Protein AF-I0GX27-F1 (afdb_monomer)

pLDDT: mean 73.16, std 13.77, range [43.38, 91.06]

Sequence (271 aa):
MSYAAQPPVAAPPQSMPGAPPGPRRPAAVTTAVALLWTMAVAGFVYAAGMVAVTPGTVGRFRDATSGSEVAENFIAVIWLDSAVGAVVALLIVALFVVLGLGLRRGSRVAWGVTLTACALGVLGGCGSVAAIGTQQSGDALTGSLGEALNEAYPAGWIGLNAAVAVAQVIAYLMVGFLLLLAPRAFFNGGGAAAVPPPGGMPPAGFGYAMLPVYPPSESPVTTSPWAAPQSADQYSPSDQSPSDADQNVVHPAAQKPAPRPEDEFWSRPSE

Structure (mmCIF, N/CA/C/O backbone):
data_AF-I0GX27-F1
#
_entry.id   AF-I0GX27-F1
#
loop_
_atom_site.group_PDB
_atom_site.id
_atom_site.type_symbol
_atom_site.label_atom_id
_atom_site.label_alt_id
_atom_site.label_comp_id
_atom_site.label_asym_id
_atom_site.label_entity_id
_atom_site.label_seq_id
_atom_site.pdbx_PDB_ins_code
_atom_site.Cartn_x
_atom_site.Cartn_y
_atom_site.Cartn_z
_atom_site.occupancy
_atom_site.B_iso_or_equiv
_atom_site.auth_seq_id
_atom_site.auth_comp_id
_atom_site.auth_asym_id
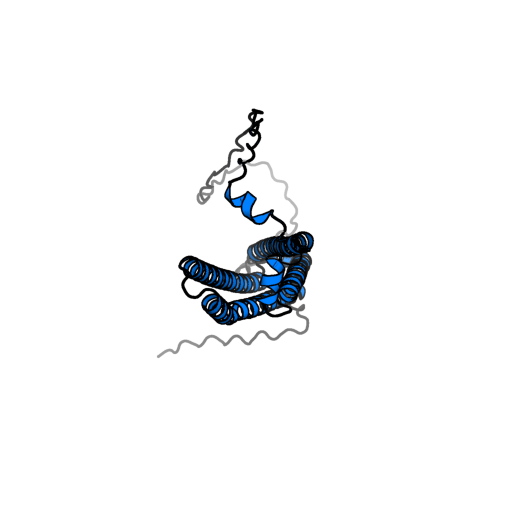_atom_site.auth_atom_id
_atom_site.pdbx_PDB_model_num
ATOM 1 N N . MET A 1 1 ? 2.987 -42.963 -50.434 1.00 54.00 1 MET A N 1
ATOM 2 C CA . MET A 1 1 ? 2.673 -42.169 -49.230 1.00 54.00 1 MET A CA 1
ATOM 3 C C . MET A 1 1 ? 3.923 -41.389 -48.870 1.00 54.00 1 MET A C 1
ATOM 5 O O . MET A 1 1 ? 4.910 -42.006 -48.495 1.00 54.00 1 MET A O 1
ATOM 9 N N . SER A 1 2 ? 3.923 -40.078 -49.112 1.00 61.91 2 SER A N 1
ATOM 10 C CA . SER A 1 2 ? 5.077 -39.209 -48.850 1.00 61.91 2 SER A CA 1
ATOM 11 C C . SER A 1 2 ? 4.947 -38.625 -47.452 1.00 61.91 2 SER A C 1
ATOM 13 O O . SER A 1 2 ? 3.996 -37.897 -47.178 1.00 61.91 2 SER A O 1
ATOM 15 N N . TYR A 1 3 ? 5.880 -38.960 -46.566 1.00 51.69 3 TYR A N 1
ATOM 16 C CA . TYR A 1 3 ? 5.980 -38.317 -45.261 1.00 51.69 3 TYR A CA 1
ATOM 17 C C . TYR A 1 3 ? 6.580 -36.921 -45.442 1.00 51.69 3 TYR A C 1
ATOM 19 O O . TYR A 1 3 ? 7.602 -36.764 -46.111 1.00 51.69 3 TYR A O 1
ATOM 27 N N . ALA A 1 4 ? 5.932 -35.908 -44.865 1.00 60.00 4 ALA A N 1
ATOM 28 C CA . ALA A 1 4 ? 6.497 -34.570 -44.773 1.00 60.00 4 ALA A CA 1
ATOM 29 C C . ALA A 1 4 ? 7.795 -34.651 -43.958 1.00 60.00 4 ALA A C 1
ATOM 31 O O . ALA A 1 4 ? 7.787 -35.129 -42.823 1.00 60.00 4 ALA A O 1
ATOM 32 N N . ALA A 1 5 ? 8.908 -34.233 -44.562 1.00 68.00 5 ALA A N 1
ATOM 33 C CA . ALA A 1 5 ? 10.200 -34.196 -43.898 1.00 68.00 5 ALA A CA 1
ATOM 34 C C . ALA A 1 5 ? 10.092 -33.320 -42.643 1.00 68.00 5 ALA A C 1
ATOM 36 O O . ALA A 1 5 ? 9.731 -32.144 -42.722 1.00 68.00 5 ALA A O 1
ATOM 37 N N . GLN A 1 6 ? 10.372 -33.913 -41.484 1.00 70.19 6 GLN A N 1
ATOM 38 C CA . GLN A 1 6 ? 10.399 -33.203 -40.215 1.00 70.19 6 GLN A CA 1
ATOM 39 C C . GLN A 1 6 ? 11.484 -32.118 -40.301 1.00 70.19 6 GLN A C 1
ATOM 41 O O . GLN A 1 6 ? 12.633 -32.451 -40.610 1.00 70.19 6 GLN A O 1
ATOM 46 N N . PRO A 1 7 ? 11.144 -30.828 -40.108 1.00 69.00 7 PRO A N 1
ATOM 47 C CA . PRO A 1 7 ? 12.117 -29.755 -40.223 1.00 69.00 7 PRO A CA 1
ATOM 48 C C . PRO A 1 7 ? 13.247 -29.992 -39.217 1.00 69.00 7 PRO A C 1
ATOM 50 O O . PRO A 1 7 ? 12.982 -30.459 -38.102 1.00 69.00 7 PRO A O 1
ATOM 53 N N . PRO A 1 8 ? 14.503 -29.714 -39.603 1.00 71.38 8 PRO A N 1
ATOM 54 C CA . PRO A 1 8 ? 15.651 -29.954 -38.747 1.00 71.38 8 PRO A CA 1
ATOM 55 C C . PRO A 1 8 ? 15.435 -29.245 -37.411 1.00 71.38 8 PRO A C 1
ATOM 57 O O . PRO A 1 8 ? 15.188 -28.039 -37.365 1.00 71.38 8 PRO A O 1
ATOM 60 N N . VAL A 1 9 ? 15.496 -30.017 -36.325 1.00 71.94 9 VAL A N 1
ATOM 61 C CA . VAL A 1 9 ? 15.475 -29.492 -34.961 1.00 71.94 9 VAL A CA 1
ATOM 62 C C . VAL A 1 9 ? 16.653 -28.531 -34.854 1.00 71.94 9 VAL A C 1
ATOM 64 O O . VAL A 1 9 ? 17.807 -28.955 -34.908 1.00 71.94 9 VAL A O 1
ATOM 67 N N . ALA A 1 10 ? 16.362 -27.231 -34.782 1.00 67.00 10 ALA A N 1
ATOM 68 C CA . ALA A 1 10 ? 17.382 -26.210 -34.629 1.00 67.00 10 ALA A CA 1
ATOM 69 C C . ALA A 1 10 ? 18.160 -26.515 -33.347 1.00 67.00 10 ALA A C 1
ATOM 71 O O . ALA A 1 10 ? 17.594 -26.507 -32.251 1.00 67.00 10 ALA A O 1
ATOM 72 N N . ALA A 1 11 ? 19.444 -26.843 -33.498 1.00 68.56 11 ALA A N 1
ATOM 73 C CA . ALA A 1 11 ? 20.322 -27.050 -32.363 1.00 68.56 11 ALA A CA 1
ATOM 74 C C . ALA A 1 11 ? 20.257 -25.801 -31.466 1.00 68.56 11 ALA A C 1
ATOM 76 O O . ALA A 1 11 ? 20.286 -24.683 -31.996 1.00 68.56 11 ALA A O 1
ATOM 77 N N . PRO A 1 12 ? 20.141 -25.958 -30.132 1.00 64.31 12 PRO A N 1
ATOM 78 C CA . PRO A 1 12 ? 20.163 -24.819 -29.230 1.00 64.31 12 PRO A CA 1
ATOM 79 C C . PRO A 1 12 ? 21.431 -24.012 -29.529 1.00 64.31 12 PRO A C 1
ATOM 81 O O . PRO A 1 12 ? 22.498 -24.617 -29.683 1.00 64.31 12 PRO A O 1
ATOM 84 N N . PRO A 1 13 ? 21.326 -22.680 -29.683 1.00 64.00 13 PRO A N 1
ATOM 85 C CA . PRO A 1 13 ? 22.451 -21.852 -30.078 1.00 64.00 13 PRO A CA 1
ATOM 86 C C . PRO A 1 13 ? 23.599 -22.111 -29.110 1.00 64.00 13 PRO A C 1
ATOM 88 O O . PRO A 1 13 ? 23.492 -21.835 -27.914 1.00 64.00 13 PRO A O 1
ATOM 91 N N . GLN A 1 14 ? 24.678 -22.700 -29.624 1.00 63.69 14 GLN A N 1
ATOM 92 C CA . GLN A 1 14 ? 25.878 -22.902 -28.836 1.00 63.69 14 GLN A CA 1
ATOM 93 C C . GLN A 1 14 ? 26.377 -21.521 -28.433 1.00 63.69 14 GLN A C 1
ATOM 95 O O . GLN A 1 14 ? 26.644 -20.670 -29.282 1.00 63.69 14 GLN A O 1
ATOM 100 N N . SER A 1 15 ? 26.431 -21.2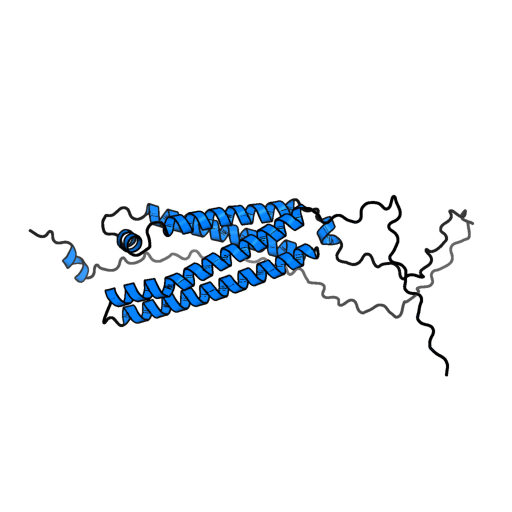76 -27.127 1.00 60.22 15 SER A N 1
ATOM 101 C CA . SER A 1 15 ? 26.961 -20.047 -26.558 1.00 60.22 15 SER A CA 1
ATOM 102 C C . SER A 1 15 ? 28.406 -19.880 -27.028 1.00 60.22 15 SER A C 1
ATOM 104 O O . SER A 1 15 ? 29.299 -20.555 -26.515 1.00 60.22 15 SER A O 1
ATOM 106 N N . MET A 1 16 ? 28.629 -19.026 -28.032 1.00 63.31 16 MET A N 1
ATOM 107 C CA . MET A 1 16 ? 29.973 -18.714 -28.512 1.00 63.31 16 MET A CA 1
ATOM 108 C C . MET A 1 16 ? 30.814 -18.175 -27.345 1.00 63.31 16 MET A C 1
ATOM 110 O O . MET A 1 16 ? 30.370 -17.245 -26.659 1.00 63.31 16 MET A O 1
ATOM 114 N N . PRO A 1 17 ? 32.030 -18.702 -27.123 1.00 62.12 17 PRO A N 1
ATOM 115 C CA . PRO A 1 17 ? 32.973 -18.110 -26.186 1.00 62.12 17 PRO A CA 1
ATOM 116 C C . PRO A 1 17 ? 33.308 -16.692 -26.671 1.00 62.12 17 PRO A C 1
ATOM 118 O O . PRO A 1 17 ? 33.897 -16.527 -27.734 1.00 62.12 17 PRO A O 1
ATOM 121 N N . GLY A 1 18 ? 32.886 -15.668 -25.924 1.00 69.12 18 GLY A N 1
ATOM 122 C CA . GLY A 1 18 ? 33.133 -14.259 -26.259 1.00 69.12 18 GLY A CA 1
ATOM 123 C C . GLY A 1 18 ? 31.903 -13.439 -26.659 1.00 69.12 18 GLY A C 1
ATOM 124 O O . GLY A 1 18 ? 32.047 -12.244 -26.907 1.00 69.12 18 GLY A O 1
ATOM 125 N N . ALA A 1 19 ? 30.695 -14.019 -26.677 1.00 65.81 19 ALA A N 1
ATOM 126 C CA . ALA A 1 19 ? 29.484 -13.207 -26.783 1.00 65.81 19 ALA A CA 1
ATOM 127 C C . ALA A 1 19 ? 29.414 -12.241 -25.579 1.00 65.81 19 ALA A C 1
ATOM 129 O O . ALA A 1 19 ? 29.519 -12.703 -24.435 1.00 65.81 19 ALA A O 1
ATOM 130 N N . PRO A 1 20 ? 29.268 -10.917 -25.796 1.00 66.00 20 PRO A N 1
ATOM 131 C CA . PRO A 1 20 ? 29.157 -9.967 -24.700 1.00 66.00 20 PRO A CA 1
ATOM 132 C C . PRO A 1 20 ? 28.006 -10.403 -23.785 1.00 66.00 20 PRO A C 1
ATOM 134 O O . PRO A 1 20 ? 26.974 -10.859 -24.289 1.00 66.00 20 PRO A O 1
ATOM 137 N N . PRO A 1 21 ? 28.178 -10.324 -22.451 1.00 65.81 21 PRO A N 1
ATOM 138 C CA . PRO A 1 21 ? 27.169 -10.790 -21.514 1.00 65.81 21 PRO A CA 1
ATOM 139 C C . PRO A 1 21 ? 25.830 -10.156 -21.881 1.00 65.81 21 PRO A C 1
ATOM 141 O O . PRO A 1 21 ? 25.730 -8.933 -21.999 1.00 65.81 21 PRO A O 1
ATOM 144 N N . GLY A 1 22 ? 24.821 -11.005 -22.107 1.00 63.72 22 GLY A N 1
ATOM 145 C CA . GLY A 1 22 ? 23.486 -10.551 -22.480 1.00 63.72 22 GLY A CA 1
ATOM 146 C C . GLY A 1 22 ? 22.966 -9.504 -21.489 1.00 63.72 22 GLY A C 1
ATOM 147 O O . GLY A 1 22 ? 23.442 -9.467 -20.348 1.00 63.72 22 GLY A O 1
ATOM 148 N N . PRO A 1 23 ? 22.003 -8.653 -21.890 1.00 68.31 23 PRO A N 1
ATOM 149 C CA . PRO A 1 23 ? 21.556 -7.521 -21.085 1.00 68.31 23 PRO A CA 1
ATOM 150 C C . PRO A 1 23 ? 21.181 -7.965 -19.666 1.00 68.31 23 PRO A C 1
ATOM 152 O O . PRO A 1 23 ? 20.121 -8.554 -19.435 1.00 68.31 23 PRO A O 1
ATOM 155 N N . ARG A 1 24 ? 22.072 -7.728 -18.694 1.00 71.94 24 ARG A N 1
ATOM 156 C CA . ARG A 1 24 ? 21.806 -8.062 -17.295 1.00 71.94 24 ARG A CA 1
ATOM 157 C C . ARG A 1 24 ? 20.687 -7.148 -16.817 1.00 71.94 24 ARG A C 1
ATOM 159 O O . ARG A 1 24 ? 20.798 -5.926 -16.903 1.00 71.94 24 ARG A O 1
ATOM 166 N N . ARG A 1 25 ? 19.600 -7.744 -16.318 1.00 76.19 25 ARG A N 1
ATOM 167 C CA . ARG A 1 25 ? 18.510 -6.991 -15.687 1.00 76.19 25 ARG A CA 1
ATOM 168 C C . ARG A 1 25 ? 19.100 -6.156 -14.539 1.00 76.19 25 ARG A C 1
ATOM 170 O O . ARG A 1 25 ? 19.872 -6.715 -13.756 1.00 76.19 25 ARG A O 1
ATOM 177 N N . PRO A 1 26 ? 18.774 -4.855 -14.423 1.00 84.31 26 PRO A N 1
ATOM 178 C CA . PRO A 1 26 ? 19.338 -4.018 -13.372 1.00 84.31 26 PRO A CA 1
ATOM 179 C C . PRO A 1 26 ? 18.993 -4.582 -11.990 1.00 84.31 26 PRO A C 1
ATOM 181 O O . PRO A 1 26 ? 17.816 -4.786 -11.684 1.00 84.31 26 PRO A O 1
ATOM 184 N N . ALA A 1 27 ? 20.005 -4.806 -11.146 1.00 87.38 27 ALA A N 1
ATOM 185 C CA . ALA A 1 27 ? 19.817 -5.360 -9.802 1.00 87.38 27 ALA A CA 1
ATOM 186 C C . ALA A 1 27 ? 18.842 -4.515 -8.957 1.00 87.38 27 ALA A C 1
ATOM 188 O O . ALA A 1 27 ? 18.023 -5.063 -8.221 1.00 87.38 27 ALA A O 1
ATOM 189 N N . ALA A 1 28 ? 18.854 -3.191 -9.150 1.00 85.44 28 ALA A N 1
ATOM 190 C CA . ALA A 1 28 ? 17.927 -2.259 -8.509 1.00 85.44 28 ALA A CA 1
ATOM 191 C C . ALA A 1 28 ? 16.445 -2.557 -8.816 1.00 85.44 28 ALA A C 1
ATOM 193 O O . ALA A 1 28 ? 15.589 -2.418 -7.949 1.00 85.44 28 ALA A O 1
ATOM 194 N N . VAL A 1 29 ? 16.122 -3.015 -10.033 1.00 83.88 29 VAL A N 1
ATOM 195 C CA . VAL A 1 29 ? 14.737 -3.370 -10.391 1.00 83.88 29 VAL A CA 1
ATOM 196 C C . VAL A 1 29 ? 14.335 -4.665 -9.695 1.00 83.88 29 VAL A C 1
ATOM 198 O O . VAL A 1 29 ? 13.220 -4.776 -9.193 1.00 83.88 29 VAL A O 1
ATOM 201 N N . THR A 1 30 ? 15.237 -5.648 -9.620 1.00 89.00 30 THR A N 1
ATOM 202 C CA . THR A 1 30 ? 14.944 -6.900 -8.912 1.00 89.00 30 THR A CA 1
ATOM 203 C C . THR A 1 30 ? 14.748 -6.686 -7.414 1.00 89.00 30 THR A C 1
ATOM 205 O O . THR A 1 30 ? 13.824 -7.271 -6.851 1.00 89.00 30 THR A O 1
ATOM 208 N N . THR A 1 31 ? 15.545 -5.816 -6.784 1.00 89.00 31 THR A N 1
ATOM 209 C CA . THR A 1 31 ? 15.389 -5.484 -5.361 1.00 89.00 31 THR A CA 1
ATOM 210 C C . THR A 1 31 ? 14.122 -4.675 -5.106 1.00 89.00 31 THR A C 1
ATOM 212 O O . THR A 1 31 ? 13.391 -5.000 -4.176 1.00 89.00 31 THR A O 1
ATOM 215 N N . ALA A 1 32 ? 13.791 -3.698 -5.959 1.00 85.25 32 ALA A N 1
ATOM 216 C CA . ALA A 1 32 ? 12.544 -2.939 -5.847 1.00 85.25 32 ALA A CA 1
ATOM 217 C C . ALA A 1 32 ? 11.302 -3.839 -5.965 1.00 85.25 32 ALA A C 1
ATOM 219 O O . ALA A 1 32 ? 10.364 -3.707 -5.183 1.00 85.25 32 ALA A O 1
ATOM 220 N N . VAL A 1 33 ? 11.304 -4.797 -6.900 1.00 87.75 33 VAL A N 1
ATOM 221 C CA . VAL A 1 33 ? 10.194 -5.753 -7.051 1.00 87.75 33 VAL A CA 1
ATOM 222 C C . VAL A 1 33 ? 10.093 -6.685 -5.845 1.00 87.75 33 VAL A C 1
ATOM 224 O O . VAL A 1 33 ? 8.987 -6.953 -5.384 1.00 87.75 33 VAL A O 1
ATOM 227 N N . ALA A 1 34 ? 11.225 -7.162 -5.321 1.00 90.25 34 ALA A N 1
ATOM 228 C CA . ALA A 1 34 ? 11.230 -7.970 -4.107 1.00 90.25 34 ALA A CA 1
ATOM 229 C C . ALA A 1 34 ? 10.647 -7.188 -2.920 1.00 90.25 34 ALA A C 1
ATOM 231 O O . ALA A 1 34 ? 9.774 -7.705 -2.234 1.00 90.25 34 ALA A O 1
ATOM 232 N N . LEU A 1 35 ? 11.052 -5.927 -2.731 1.00 87.06 35 LEU A N 1
ATOM 233 C CA . LEU A 1 35 ? 10.510 -5.060 -1.682 1.00 87.06 35 LEU A CA 1
ATOM 234 C C . LEU A 1 35 ? 9.006 -4.824 -1.839 1.00 87.06 35 LEU A C 1
ATOM 236 O O . LEU A 1 35 ? 8.282 -4.963 -0.860 1.00 87.06 35 LEU A O 1
ATOM 240 N N . LEU A 1 36 ? 8.519 -4.540 -3.052 1.00 86.12 36 LEU A N 1
ATOM 241 C CA . LEU A 1 36 ? 7.083 -4.382 -3.318 1.00 86.12 36 LEU A CA 1
ATOM 242 C C . LEU A 1 36 ? 6.284 -5.632 -2.936 1.00 86.12 36 LEU A C 1
ATOM 244 O O . LEU A 1 36 ? 5.225 -5.525 -2.323 1.00 86.12 36 LEU A O 1
ATOM 248 N N . TRP A 1 37 ? 6.788 -6.821 -3.270 1.00 88.19 37 TRP A N 1
ATOM 249 C CA . TRP A 1 37 ? 6.131 -8.076 -2.902 1.00 88.19 37 TRP A CA 1
ATOM 250 C C . TRP A 1 37 ? 6.183 -8.335 -1.401 1.00 88.19 37 TRP A C 1
ATOM 252 O O . TRP A 1 37 ? 5.174 -8.728 -0.824 1.00 88.19 37 TRP A O 1
ATOM 262 N N . THR A 1 38 ? 7.311 -8.055 -0.750 1.00 90.12 38 THR A N 1
ATOM 263 C CA . THR A 1 38 ? 7.416 -8.143 0.709 1.00 90.12 38 THR A CA 1
ATOM 264 C C . THR A 1 38 ? 6.434 -7.191 1.390 1.00 90.12 38 THR A C 1
ATOM 266 O O . THR A 1 38 ? 5.747 -7.603 2.318 1.00 90.12 38 THR A O 1
ATOM 269 N N . MET A 1 39 ? 6.302 -5.950 0.908 1.00 86.75 39 MET A N 1
ATOM 270 C CA . MET A 1 39 ? 5.313 -4.992 1.414 1.00 86.75 39 MET A CA 1
ATOM 271 C C . MET A 1 39 ? 3.881 -5.478 1.190 1.00 86.75 39 MET A C 1
ATOM 273 O O . MET A 1 39 ? 3.056 -5.348 2.088 1.00 86.75 39 MET A O 1
ATOM 277 N N . ALA A 1 40 ? 3.588 -6.064 0.025 1.00 83.62 40 ALA A N 1
ATOM 278 C CA . ALA A 1 40 ? 2.275 -6.635 -0.257 1.00 83.62 40 ALA A CA 1
ATOM 279 C C . ALA A 1 40 ? 1.937 -7.763 0.731 1.00 83.62 40 ALA A C 1
ATOM 281 O O . ALA A 1 40 ? 0.852 -7.775 1.305 1.00 83.62 40 ALA A O 1
ATOM 282 N N . VAL A 1 41 ? 2.881 -8.675 0.981 1.00 87.44 41 VAL A N 1
ATOM 283 C CA . VAL A 1 41 ? 2.704 -9.772 1.944 1.00 87.44 41 VAL A CA 1
ATOM 284 C C . VAL A 1 41 ? 2.553 -9.236 3.366 1.00 87.44 41 VAL A C 1
ATOM 286 O O . VAL A 1 41 ? 1.636 -9.646 4.069 1.00 87.44 41 VAL A O 1
ATOM 289 N N . ALA A 1 42 ? 3.404 -8.299 3.789 1.00 85.12 42 ALA A N 1
ATOM 290 C CA . ALA A 1 42 ? 3.330 -7.707 5.123 1.00 85.12 42 ALA A CA 1
ATOM 291 C C . ALA A 1 42 ? 1.999 -6.970 5.348 1.00 85.12 42 ALA A C 1
ATOM 293 O O . ALA A 1 42 ? 1.345 -7.185 6.367 1.00 85.12 42 ALA A O 1
ATOM 294 N N . GLY A 1 43 ? 1.562 -6.166 4.373 1.00 79.69 43 GLY A N 1
ATOM 295 C CA . GLY A 1 43 ? 0.269 -5.483 4.407 1.00 79.69 43 GLY A CA 1
ATOM 296 C C . GLY A 1 43 ? -0.907 -6.458 4.434 1.00 79.69 43 GLY A C 1
ATOM 297 O O . GLY A 1 43 ? -1.848 -6.257 5.196 1.00 79.69 43 GLY A O 1
ATOM 298 N N . PHE A 1 44 ? -0.831 -7.554 3.673 1.00 81.00 44 PHE A N 1
ATOM 299 C CA . PHE A 1 44 ? -1.842 -8.611 3.701 1.00 81.00 44 PHE A CA 1
ATOM 300 C C . PHE A 1 44 ? -1.923 -9.306 5.065 1.00 81.00 44 PHE A C 1
ATOM 302 O O . PHE A 1 44 ? -3.016 -9.478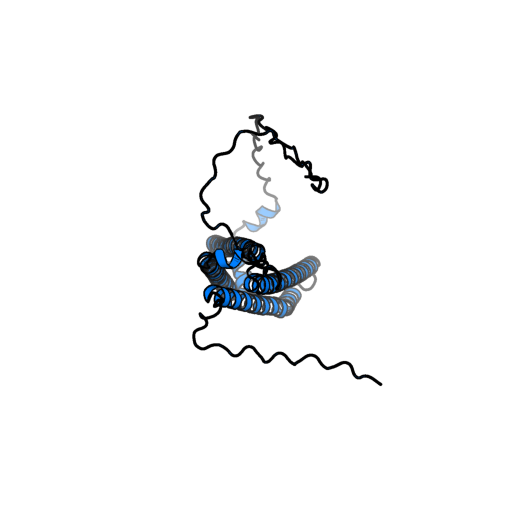 5.597 1.00 81.00 44 PHE A O 1
ATOM 309 N N . VAL A 1 45 ? -0.782 -9.671 5.658 1.00 87.25 45 VAL A N 1
ATOM 310 C CA . VAL A 1 45 ? -0.729 -10.294 6.991 1.00 87.25 45 VAL A CA 1
ATOM 311 C C . VAL A 1 45 ? -1.279 -9.347 8.058 1.00 87.25 45 VAL A C 1
ATOM 313 O O . VAL A 1 45 ? -2.064 -9.774 8.901 1.00 87.25 45 VAL A O 1
ATOM 316 N N . TYR A 1 46 ? -0.923 -8.061 8.002 1.00 82.50 46 TYR A N 1
ATOM 317 C CA . TYR A 1 46 ? -1.454 -7.048 8.915 1.00 82.50 46 TYR A CA 1
ATOM 318 C C . TYR A 1 46 ? -2.976 -6.883 8.765 1.00 82.50 46 TYR A C 1
ATOM 320 O O . TYR A 1 46 ? -3.695 -6.906 9.762 1.00 82.50 46 TYR A O 1
ATOM 328 N N . ALA A 1 47 ? -3.487 -6.807 7.530 1.00 81.12 47 ALA A N 1
ATOM 329 C CA . ALA A 1 47 ? -4.923 -6.729 7.263 1.00 81.12 47 ALA A CA 1
ATOM 330 C C . ALA A 1 47 ? -5.673 -7.980 7.751 1.00 81.12 47 ALA A C 1
ATOM 332 O O . ALA A 1 47 ? -6.717 -7.867 8.390 1.00 81.12 47 ALA A O 1
ATOM 333 N N . ALA A 1 48 ? -5.121 -9.174 7.519 1.00 83.38 48 ALA A N 1
ATOM 334 C CA . ALA A 1 48 ? -5.680 -10.417 8.043 1.00 83.38 48 ALA A CA 1
ATOM 335 C C . ALA A 1 48 ? -5.704 -10.422 9.581 1.00 83.38 48 ALA A C 1
ATOM 337 O O . ALA A 1 48 ? -6.689 -10.854 10.175 1.00 83.38 48 ALA A O 1
ATOM 338 N N . GLY A 1 49 ? -4.659 -9.888 10.223 1.00 85.88 49 GLY A N 1
ATOM 339 C CA . GLY A 1 49 ? -4.613 -9.683 11.670 1.00 85.88 49 GLY A CA 1
ATOM 340 C C . GLY A 1 49 ? -5.725 -8.757 12.168 1.00 85.88 49 GLY A C 1
ATOM 341 O O . GLY A 1 49 ? -6.434 -9.113 13.105 1.00 85.88 49 GLY A O 1
ATOM 342 N N . MET A 1 50 ? -5.943 -7.619 11.503 1.00 79.94 50 MET A N 1
ATOM 343 C CA . MET A 1 50 ? -7.037 -6.691 11.825 1.00 79.94 50 MET A CA 1
ATOM 344 C C . MET A 1 50 ? -8.412 -7.360 11.743 1.00 79.94 50 MET A C 1
ATOM 346 O O . MET A 1 50 ? -9.213 -7.274 12.678 1.00 79.94 50 MET A O 1
ATOM 350 N N . VAL A 1 51 ? -8.667 -8.096 10.659 1.00 82.56 51 VAL A N 1
ATOM 351 C CA . VAL A 1 51 ? -9.921 -8.841 10.480 1.00 82.56 51 VAL A CA 1
ATOM 352 C C . VAL A 1 51 ? -10.071 -9.925 11.551 1.00 82.56 51 VAL A C 1
ATOM 354 O O . VAL A 1 51 ? -11.158 -10.095 12.091 1.00 82.56 51 VAL A O 1
ATOM 357 N N . ALA A 1 52 ? -8.993 -10.621 11.917 1.00 86.25 52 ALA A N 1
ATOM 358 C CA . ALA A 1 52 ? -9.022 -11.672 12.935 1.00 86.25 52 ALA A CA 1
ATOM 359 C C . ALA A 1 52 ? -9.298 -11.144 14.355 1.00 86.25 52 ALA A C 1
ATOM 361 O O . ALA A 1 52 ? -9.921 -11.842 15.153 1.00 86.25 52 ALA A O 1
ATOM 362 N N . VAL A 1 53 ? -8.860 -9.923 14.678 1.00 85.25 53 VAL A N 1
ATOM 363 C CA . VAL A 1 53 ? -9.086 -9.299 15.996 1.00 85.25 53 VAL A CA 1
ATOM 364 C C . VAL A 1 53 ? -10.486 -8.671 16.102 1.00 85.25 53 VAL A C 1
ATOM 366 O O . VAL A 1 53 ? -11.035 -8.588 17.202 1.00 85.25 53 VAL A O 1
ATOM 369 N N . THR A 1 54 ? -11.104 -8.306 14.970 1.00 82.06 54 THR A N 1
ATOM 370 C CA . THR A 1 54 ? -12.413 -7.623 14.910 1.00 82.06 54 THR A CA 1
ATOM 371 C C . THR A 1 54 ? -13.545 -8.371 15.650 1.00 82.06 54 THR A C 1
ATOM 373 O O . THR A 1 54 ? -14.262 -7.739 16.425 1.00 82.06 54 THR A O 1
ATOM 376 N N . PRO A 1 55 ? -13.735 -9.702 15.516 1.00 83.19 55 PRO A N 1
ATOM 377 C CA . PRO A 1 55 ? -14.788 -10.404 16.255 1.00 83.19 55 PRO A CA 1
ATOM 378 C C . PRO A 1 55 ? -14.603 -10.337 17.776 1.00 83.19 55 PRO A C 1
ATOM 380 O O . PRO A 1 55 ? -15.582 -10.244 18.515 1.00 83.19 55 PRO A O 1
ATOM 383 N N . GLY A 1 56 ? -13.350 -10.360 18.246 1.00 82.88 56 GLY A N 1
ATOM 384 C CA . GLY A 1 56 ? -13.025 -10.298 19.670 1.00 82.88 56 GLY A CA 1
ATOM 385 C C . GLY A 1 56 ? -13.323 -8.930 20.283 1.00 82.88 56 GLY A C 1
ATOM 386 O O . GLY A 1 56 ? -13.857 -8.859 21.390 1.00 82.88 56 GLY A O 1
ATOM 387 N N . THR A 1 57 ? -13.032 -7.846 19.560 1.00 79.06 57 THR A N 1
ATOM 388 C CA . THR A 1 57 ? -13.347 -6.483 20.014 1.00 79.06 57 THR A CA 1
ATOM 389 C C . THR A 1 57 ? -14.848 -6.222 20.005 1.00 79.06 57 THR A C 1
ATOM 391 O O . THR A 1 57 ? -15.372 -5.684 20.979 1.00 79.06 57 THR A O 1
ATOM 394 N N . VAL A 1 58 ? -15.559 -6.677 18.968 1.00 79.75 58 VAL A N 1
ATOM 395 C CA . VAL A 1 58 ? -17.025 -6.576 18.885 1.00 79.75 58 VAL A CA 1
ATOM 396 C C . VAL A 1 58 ? -17.705 -7.354 20.013 1.00 79.75 58 VAL A C 1
ATOM 398 O O . VAL A 1 58 ? -18.643 -6.836 20.613 1.00 79.75 58 VAL A O 1
ATOM 401 N N . GLY A 1 59 ? -17.224 -8.560 20.342 1.00 83.38 59 GLY A N 1
ATOM 402 C CA . GLY A 1 59 ? -17.752 -9.351 21.458 1.00 83.38 59 GLY A CA 1
ATOM 403 C C . GLY A 1 59 ? -17.676 -8.600 22.788 1.00 83.38 59 GLY A C 1
ATOM 404 O O . GLY A 1 59 ? -18.690 -8.427 23.456 1.00 83.38 59 GLY A O 1
ATOM 405 N N . ARG A 1 60 ? -16.504 -8.041 23.114 1.00 81.88 60 ARG A N 1
ATOM 406 C CA . ARG A 1 60 ? -16.308 -7.264 24.350 1.00 81.88 60 ARG A CA 1
ATOM 407 C C . ARG A 1 60 ? -17.126 -5.975 24.391 1.00 81.88 60 ARG A C 1
ATOM 409 O O . ARG A 1 60 ? -17.660 -5.630 25.440 1.00 81.88 60 ARG A O 1
ATOM 416 N N . PHE A 1 61 ? -17.247 -5.276 23.262 1.00 76.75 61 PHE A N 1
ATOM 417 C CA . PHE A 1 61 ? -18.107 -4.095 23.165 1.00 76.75 61 PHE A CA 1
ATOM 418 C C . PHE A 1 61 ? -19.574 -4.446 23.409 1.00 76.75 61 PHE A C 1
ATOM 420 O O . PHE A 1 61 ? -20.271 -3.719 24.115 1.00 76.75 61 PHE A O 1
ATOM 427 N N . ARG A 1 62 ? -20.040 -5.567 22.851 1.00 81.25 62 ARG A N 1
ATOM 428 C CA . ARG A 1 62 ? -21.416 -6.034 23.022 1.00 81.25 62 ARG A CA 1
ATOM 429 C C . ARG A 1 62 ? -21.711 -6.410 24.471 1.00 81.25 62 ARG A C 1
ATOM 431 O O . ARG A 1 62 ? -22.754 -6.018 24.985 1.00 81.25 62 ARG A O 1
ATOM 438 N N . ASP A 1 63 ? -20.781 -7.096 25.130 1.00 84.75 63 ASP A N 1
ATOM 439 C CA . ASP A 1 63 ? -20.905 -7.459 26.545 1.00 84.75 63 ASP A CA 1
ATOM 440 C C . ASP A 1 63 ? -20.957 -6.216 27.450 1.00 84.75 63 ASP A C 1
ATOM 442 O O . ASP A 1 63 ? -21.699 -6.191 28.427 1.00 84.75 63 ASP A O 1
ATOM 446 N N . ALA A 1 64 ? -20.224 -5.153 27.100 1.00 80.31 64 ALA A N 1
ATOM 447 C CA . ALA A 1 64 ? -20.204 -3.901 27.859 1.00 80.31 64 ALA A CA 1
ATOM 448 C C . ALA A 1 64 ? -21.438 -3.002 27.639 1.00 80.31 64 ALA A C 1
ATOM 450 O O . ALA A 1 64 ? -21.695 -2.106 28.440 1.00 80.31 64 ALA A O 1
ATOM 451 N N . THR A 1 65 ? -22.192 -3.201 26.553 1.00 80.44 65 THR A N 1
ATOM 452 C CA . THR A 1 65 ? -23.270 -2.289 26.112 1.00 80.44 65 THR A CA 1
ATOM 453 C C . THR A 1 65 ? -24.641 -2.955 26.010 1.00 80.44 65 THR A C 1
ATOM 455 O O . THR A 1 65 ? -25.575 -2.373 25.450 1.00 80.44 65 THR A O 1
ATOM 458 N N . SER A 1 66 ? -24.773 -4.174 26.539 1.00 78.25 66 SER A N 1
ATOM 459 C CA . SER A 1 66 ? -25.967 -5.016 26.442 1.00 78.25 66 SER A CA 1
ATOM 460 C C . SER A 1 66 ? -27.269 -4.228 26.666 1.00 78.25 66 SER A C 1
ATOM 462 O O . SER A 1 66 ? -27.522 -3.752 27.771 1.00 78.25 66 SER A O 1
ATOM 464 N N . GLY A 1 67 ? -28.091 -4.107 25.610 1.00 77.50 67 GLY A N 1
ATOM 465 C CA . GLY A 1 67 ? -29.413 -3.461 25.634 1.00 77.50 67 GLY A CA 1
ATOM 466 C C . GLY A 1 67 ? -29.542 -2.112 24.905 1.00 77.50 67 GLY A C 1
ATOM 467 O O . GLY A 1 67 ? -30.632 -1.549 24.906 1.00 77.50 67 GLY A O 1
ATOM 468 N N . SER A 1 68 ? -28.480 -1.588 24.280 1.00 81.88 68 SER A N 1
ATOM 469 C CA . SER A 1 68 ? -28.510 -0.298 23.565 1.00 81.88 68 SER A CA 1
ATOM 470 C C . SER A 1 68 ? -28.560 -0.451 22.037 1.00 81.88 68 SER A C 1
ATOM 472 O O . SER A 1 68 ? -27.625 -0.974 21.434 1.00 81.88 68 SER A O 1
ATOM 474 N N . GLU A 1 69 ? -29.599 0.086 21.385 1.00 83.38 69 GLU A N 1
ATOM 475 C CA . GLU A 1 69 ? -29.704 0.147 19.910 1.00 83.38 69 GLU A CA 1
ATOM 476 C C . GLU A 1 69 ? -28.565 0.961 19.269 1.00 83.38 69 GLU A C 1
ATOM 478 O O . GLU A 1 69 ? -28.102 0.663 18.166 1.00 83.38 69 GLU A O 1
ATOM 483 N N . VAL A 1 70 ? -28.058 1.971 19.984 1.00 82.06 70 VAL A N 1
ATOM 484 C CA . VAL A 1 70 ? -26.927 2.793 19.531 1.00 82.06 70 VAL A CA 1
ATOM 485 C C . VAL A 1 70 ? -25.670 1.932 19.380 1.00 82.06 70 VAL A C 1
ATOM 487 O O . VAL A 1 70 ? -24.932 2.086 18.406 1.00 82.06 70 VAL A O 1
ATOM 490 N N . ALA A 1 71 ? -25.449 0.985 20.296 1.00 79.38 71 ALA A N 1
ATOM 491 C CA . ALA A 1 71 ? -24.303 0.083 20.248 1.00 79.38 71 ALA A CA 1
ATOM 492 C C . ALA A 1 71 ? -24.366 -0.876 19.050 1.00 79.38 71 ALA A C 1
ATOM 494 O O . ALA A 1 71 ? -23.344 -1.122 18.411 1.00 79.38 71 ALA A O 1
ATOM 495 N N . GLU A 1 72 ? -25.554 -1.368 18.690 1.00 83.00 72 GLU A N 1
ATOM 496 C CA . GLU A 1 72 ? -25.719 -2.222 17.507 1.00 83.00 72 GLU A CA 1
ATOM 497 C C . GLU A 1 72 ? -25.362 -1.483 16.212 1.00 83.00 72 GLU A C 1
ATOM 499 O O . GLU A 1 72 ? -24.693 -2.044 15.340 1.00 83.00 72 GLU A O 1
ATOM 504 N N . ASN A 1 73 ? -25.715 -0.197 16.117 1.00 85.19 73 ASN A N 1
ATOM 505 C CA . ASN A 1 73 ? -25.365 0.631 14.966 1.00 85.19 73 ASN A CA 1
ATOM 506 C C . ASN A 1 73 ? -23.843 0.872 14.878 1.00 85.19 73 ASN A C 1
ATOM 508 O O . ASN A 1 73 ? -23.256 0.763 13.802 1.00 85.19 73 ASN A O 1
ATOM 512 N N . PHE A 1 74 ? -23.168 1.106 16.011 1.00 81.25 74 PHE A N 1
ATOM 513 C CA . PHE A 1 74 ? -21.701 1.198 16.054 1.00 81.25 74 PHE A CA 1
ATOM 514 C C . PHE A 1 74 ? -21.016 -0.104 15.634 1.00 81.25 74 PHE A C 1
ATOM 516 O O . PHE A 1 74 ? -20.053 -0.070 14.870 1.00 81.25 74 PHE A O 1
ATOM 523 N N . ILE A 1 75 ? -21.521 -1.255 16.083 1.00 83.38 75 ILE A N 1
ATOM 524 C CA . ILE A 1 75 ? -21.000 -2.565 15.675 1.00 83.38 75 ILE A CA 1
ATOM 525 C C . ILE A 1 75 ? -21.116 -2.735 14.156 1.00 83.38 75 ILE A C 1
ATOM 527 O O . ILE A 1 75 ? -20.159 -3.183 13.520 1.00 83.38 75 ILE A 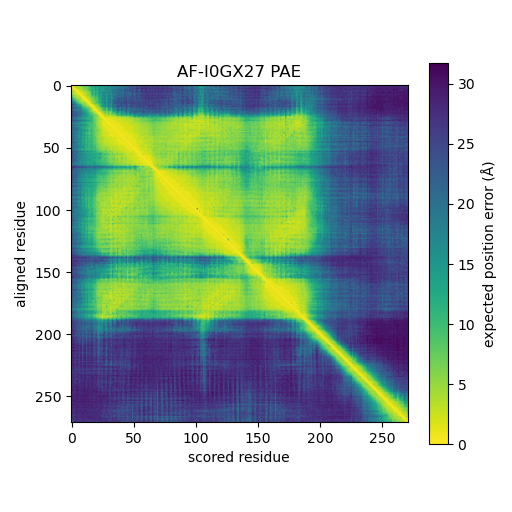O 1
ATOM 531 N N . ALA A 1 76 ? -22.250 -2.351 13.563 1.00 85.12 76 ALA A N 1
ATOM 532 C CA . ALA A 1 76 ? -22.441 -2.406 12.116 1.00 85.12 76 ALA A CA 1
ATOM 533 C C . ALA A 1 76 ? -21.433 -1.518 11.367 1.00 85.12 76 ALA A C 1
ATOM 535 O O . ALA A 1 76 ? -20.852 -1.959 10.376 1.00 85.12 76 ALA A O 1
ATOM 536 N N . VAL A 1 77 ? -21.169 -0.305 11.865 1.00 84.81 77 VAL A N 1
ATOM 537 C CA . VAL A 1 77 ? -20.161 0.601 11.292 1.00 84.81 77 VAL A CA 1
ATOM 538 C C . VAL A 1 77 ? -18.755 0.009 11.396 1.00 84.81 77 VAL A C 1
ATOM 540 O O . VAL A 1 77 ? -18.028 0.032 10.411 1.00 84.81 77 VAL A O 1
ATOM 543 N N . ILE A 1 78 ? -18.384 -0.581 12.537 1.00 81.62 78 ILE A N 1
ATOM 544 C CA . ILE A 1 78 ? -17.076 -1.234 12.721 1.00 81.62 78 ILE A CA 1
ATOM 545 C C . ILE A 1 78 ? -16.908 -2.408 11.748 1.00 81.62 78 ILE A C 1
ATOM 547 O O . ILE A 1 78 ? -15.845 -2.578 11.151 1.00 81.62 78 ILE A O 1
ATOM 551 N N . TRP A 1 79 ? -17.956 -3.211 11.550 1.00 84.94 79 TRP A N 1
ATOM 552 C CA . TRP A 1 79 ? -17.937 -4.302 10.575 1.00 84.94 79 TRP A CA 1
ATOM 553 C C . TRP A 1 79 ? -17.824 -3.801 9.139 1.00 84.94 79 TRP A C 1
ATOM 555 O O . TRP A 1 79 ? -17.057 -4.365 8.359 1.00 84.94 79 TRP A O 1
ATOM 565 N N . LEU A 1 80 ? -18.567 -2.748 8.792 1.00 86.12 80 LEU A N 1
ATOM 566 C CA . LEU A 1 80 ? -18.501 -2.133 7.472 1.00 86.12 80 LEU A CA 1
ATOM 567 C C . LEU A 1 80 ? -17.108 -1.556 7.208 1.00 86.12 80 LEU A C 1
ATOM 569 O O . LEU A 1 80 ? -16.540 -1.820 6.153 1.00 86.12 80 LEU A O 1
ATOM 573 N N . ASP A 1 81 ? -16.544 -0.828 8.168 1.00 81.19 81 ASP A N 1
ATOM 574 C CA . ASP A 1 81 ? -15.207 -0.243 8.069 1.00 81.19 81 ASP A CA 1
ATOM 575 C C . ASP A 1 81 ? -14.127 -1.328 7.941 1.00 81.19 81 ASP A C 1
ATOM 577 O O . ASP A 1 81 ? -13.294 -1.272 7.038 1.00 81.19 81 ASP A O 1
ATOM 581 N N . SER A 1 82 ? -14.209 -2.395 8.745 1.00 79.88 82 SER A N 1
ATOM 582 C CA . SER A 1 82 ? -13.313 -3.556 8.643 1.00 79.88 82 SER A CA 1
ATOM 583 C C . SER A 1 82 ? -13.416 -4.247 7.276 1.00 79.88 82 SER A C 1
ATOM 585 O O . SER A 1 82 ? -12.399 -4.550 6.645 1.00 79.88 82 SER A O 1
ATOM 587 N N . ALA A 1 83 ? -14.634 -4.436 6.757 1.00 82.75 83 ALA A N 1
ATOM 588 C CA . ALA A 1 83 ? -14.855 -5.021 5.438 1.00 82.75 83 ALA A CA 1
ATOM 589 C C . ALA A 1 83 ? -14.302 -4.132 4.311 1.00 82.75 83 ALA A C 1
ATOM 591 O O . ALA A 1 83 ? -13.607 -4.626 3.420 1.00 82.75 83 ALA A O 1
ATOM 592 N N . VAL A 1 84 ? -14.565 -2.823 4.359 1.00 84.19 84 VAL A N 1
ATOM 593 C CA . VAL A 1 84 ? -14.036 -1.850 3.392 1.00 84.19 84 VAL A CA 1
ATOM 594 C C . VAL A 1 84 ? -12.509 -1.824 3.451 1.00 84.19 84 VAL A C 1
ATOM 596 O O . VAL A 1 84 ? -11.859 -1.925 2.409 1.00 84.19 84 VAL A O 1
ATOM 599 N N . GLY A 1 85 ? -11.926 -1.784 4.650 1.00 80.25 85 GLY A N 1
ATOM 600 C CA . GLY A 1 85 ? -10.482 -1.839 4.864 1.00 80.25 85 GLY A CA 1
ATOM 601 C C . GLY A 1 85 ? -9.851 -3.108 4.288 1.00 80.25 85 GLY A C 1
ATOM 602 O O . GLY A 1 85 ? -8.834 -3.032 3.596 1.00 80.25 85 GLY A O 1
ATOM 603 N N . ALA A 1 86 ? -10.483 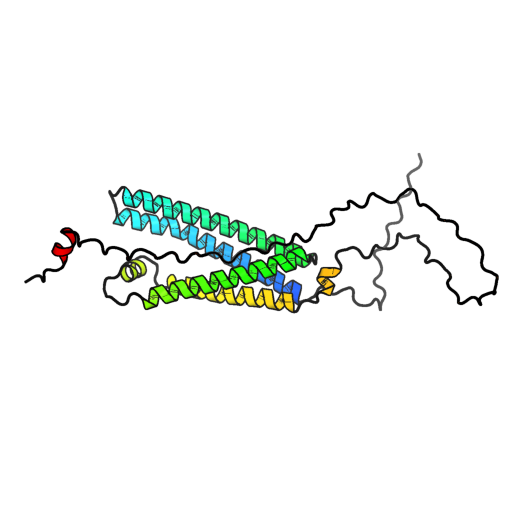-4.268 4.484 1.00 79.06 86 ALA A N 1
ATOM 604 C CA . ALA A 1 86 ? -10.027 -5.532 3.911 1.00 79.06 86 ALA A CA 1
ATOM 605 C C . ALA A 1 86 ? -10.067 -5.523 2.373 1.00 79.06 86 ALA A C 1
ATOM 607 O O . ALA A 1 86 ? -9.101 -5.942 1.730 1.00 79.06 86 ALA A O 1
ATOM 608 N N . VAL A 1 87 ? -11.140 -5.004 1.765 1.00 86.81 87 VAL A N 1
ATOM 609 C CA . VAL A 1 87 ? -11.238 -4.872 0.301 1.00 86.81 87 VAL A CA 1
ATOM 610 C C . VAL A 1 87 ? -10.153 -3.938 -0.234 1.00 86.81 87 VAL A C 1
ATOM 612 O O . VAL A 1 87 ? -9.457 -4.293 -1.185 1.00 86.81 87 VAL A O 1
ATOM 615 N N . VAL A 1 88 ? -9.956 -2.775 0.390 1.00 84.00 88 VAL A N 1
ATOM 616 C CA . VAL A 1 88 ? -8.906 -1.823 -0.004 1.00 84.00 88 VAL A CA 1
ATOM 617 C C . VAL A 1 88 ? -7.521 -2.463 0.110 1.00 84.00 88 VAL A C 1
ATOM 619 O O . VAL A 1 88 ? -6.722 -2.353 -0.821 1.00 84.00 88 VAL A O 1
ATOM 622 N N . ALA A 1 89 ? -7.242 -3.196 1.192 1.00 80.06 89 ALA A N 1
ATOM 623 C CA . ALA A 1 89 ? -5.981 -3.913 1.359 1.00 80.06 89 ALA A CA 1
ATOM 624 C C . ALA A 1 89 ? -5.752 -4.944 0.240 1.00 80.06 89 ALA A C 1
ATOM 626 O O . ALA A 1 89 ? -4.668 -4.989 -0.343 1.00 80.06 89 ALA A O 1
ATOM 627 N N . LEU A 1 90 ? -6.775 -5.725 -0.126 1.00 83.62 90 LEU A N 1
ATOM 628 C CA . LEU A 1 90 ? -6.699 -6.682 -1.235 1.00 83.62 90 LEU A CA 1
ATOM 629 C C . LEU A 1 90 ? -6.432 -5.995 -2.582 1.00 83.62 90 LEU A C 1
ATOM 631 O O . LEU A 1 90 ? -5.612 -6.480 -3.365 1.00 83.62 90 LEU A O 1
ATOM 635 N N . LEU A 1 91 ? -7.073 -4.853 -2.843 1.00 88.31 91 LEU A N 1
ATOM 636 C CA . LEU A 1 91 ? -6.831 -4.064 -4.053 1.00 88.31 91 LEU A CA 1
ATOM 637 C C . LEU A 1 91 ? -5.392 -3.535 -4.108 1.00 88.31 91 LEU A C 1
ATOM 639 O O . LEU A 1 91 ? -4.763 -3.595 -5.164 1.00 88.31 91 LEU A O 1
ATOM 643 N N . ILE A 1 92 ? -4.840 -3.078 -2.980 1.00 82.12 92 ILE A N 1
ATOM 644 C CA . ILE A 1 92 ? -3.444 -2.622 -2.888 1.00 82.12 92 ILE A CA 1
ATOM 645 C C . ILE A 1 92 ? -2.469 -3.782 -3.125 1.00 82.12 92 ILE A C 1
ATOM 647 O O . ILE A 1 92 ? -1.494 -3.627 -3.861 1.00 82.12 92 ILE A O 1
ATOM 651 N N . VAL A 1 93 ? -2.737 -4.963 -2.563 1.00 82.81 93 VAL A N 1
ATOM 652 C CA . VAL A 1 93 ? -1.929 -6.169 -2.807 1.00 82.81 93 VAL A CA 1
ATOM 653 C C . VAL A 1 93 ? -1.936 -6.523 -4.293 1.00 82.81 93 VAL A C 1
ATOM 655 O O . VAL A 1 93 ? -0.872 -6.704 -4.890 1.00 82.81 93 VAL A O 1
ATOM 658 N N . ALA A 1 94 ? -3.117 -6.565 -4.917 1.00 87.44 94 ALA A N 1
ATOM 659 C CA . ALA A 1 94 ? -3.250 -6.825 -6.347 1.00 87.44 94 ALA A CA 1
ATOM 660 C C . ALA A 1 94 ? -2.493 -5.779 -7.181 1.00 87.44 94 ALA A C 1
ATOM 662 O O . ALA A 1 94 ? -1.744 -6.137 -8.096 1.00 87.44 94 ALA A O 1
ATOM 663 N N . LEU A 1 95 ? -2.613 -4.498 -6.820 1.00 88.62 95 LEU A N 1
ATOM 664 C CA . LEU A 1 95 ? -1.878 -3.401 -7.440 1.00 88.62 95 LEU A CA 1
ATOM 665 C C . LEU A 1 95 ? -0.362 -3.634 -7.356 1.00 88.62 95 LEU A C 1
ATOM 667 O O . LEU A 1 95 ? 0.311 -3.586 -8.383 1.00 88.62 95 LEU A O 1
ATOM 671 N N . PHE A 1 96 ? 0.190 -3.952 -6.182 1.00 85.31 96 PHE A N 1
ATOM 672 C CA . PHE A 1 96 ? 1.632 -4.187 -6.012 1.00 85.31 96 PHE A CA 1
ATOM 673 C C . PHE A 1 96 ? 2.137 -5.397 -6.800 1.00 85.31 96 PHE A C 1
ATOM 675 O O . PHE A 1 96 ? 3.237 -5.353 -7.360 1.00 85.31 96 PHE A O 1
ATOM 682 N N . VAL A 1 97 ? 1.333 -6.457 -6.917 1.00 88.38 97 VAL A N 1
ATOM 683 C CA . VAL A 1 97 ? 1.661 -7.614 -7.761 1.00 88.38 97 VAL A CA 1
ATOM 684 C C . VAL A 1 97 ? 1.733 -7.204 -9.235 1.00 88.38 97 VAL A C 1
ATOM 686 O O . VAL A 1 97 ? 2.732 -7.493 -9.902 1.00 88.38 97 VAL A O 1
ATOM 689 N N . VAL A 1 98 ? 0.726 -6.481 -9.737 1.00 89.38 98 VAL A N 1
ATOM 690 C CA . VAL A 1 98 ? 0.679 -6.001 -11.130 1.00 89.38 98 VAL A CA 1
ATOM 691 C C . VAL A 1 98 ? 1.822 -5.027 -11.421 1.00 89.38 98 VAL A C 1
ATOM 693 O O . VAL A 1 98 ? 2.489 -5.162 -12.450 1.00 89.38 98 VAL A O 1
ATOM 696 N N . LEU A 1 99 ? 2.113 -4.095 -10.509 1.00 85.38 99 LEU A N 1
ATOM 697 C CA . LEU A 1 99 ? 3.247 -3.172 -10.615 1.00 85.38 99 LEU A CA 1
ATOM 698 C C . LEU A 1 99 ? 4.574 -3.932 -10.655 1.00 85.38 99 LEU A C 1
ATOM 700 O O . LEU A 1 99 ? 5.393 -3.677 -11.536 1.00 85.38 99 LEU A O 1
ATOM 704 N N . GLY A 1 100 ? 4.769 -4.919 -9.776 1.00 85.62 100 GLY A N 1
ATOM 705 C CA . GLY A 1 100 ? 5.964 -5.762 -9.779 1.00 85.62 100 GLY A CA 1
ATOM 706 C C . GLY A 1 100 ? 6.168 -6.492 -11.112 1.00 85.62 100 GLY A C 1
ATOM 707 O O . GLY A 1 100 ? 7.280 -6.522 -11.649 1.00 85.62 100 GLY A O 1
ATOM 708 N N . LEU A 1 101 ? 5.093 -7.021 -11.706 1.00 89.44 101 LEU A N 1
ATOM 709 C CA . LEU A 1 101 ? 5.130 -7.629 -13.040 1.00 89.44 101 LEU A CA 1
ATOM 710 C C . LEU A 1 101 ? 5.418 -6.594 -14.141 1.00 89.44 101 LEU A C 1
ATOM 712 O O . LEU A 1 101 ? 6.220 -6.860 -15.040 1.00 89.44 101 LEU A O 1
ATOM 716 N N . GLY A 1 102 ? 4.816 -5.406 -14.063 1.00 87.50 102 GLY A N 1
ATOM 717 C CA . GLY A 1 102 ? 5.036 -4.303 -15.000 1.00 87.50 102 GLY A CA 1
ATOM 718 C C . GLY A 1 102 ? 6.474 -3.776 -14.981 1.00 87.50 102 GLY A C 1
ATOM 719 O O . GLY A 1 102 ? 7.071 -3.571 -16.040 1.00 87.50 102 GLY A O 1
ATOM 720 N N . LEU A 1 103 ? 7.071 -3.644 -13.795 1.00 88.50 103 LEU A N 1
ATOM 721 C CA . LEU A 1 103 ? 8.471 -3.255 -13.610 1.00 88.50 103 LEU A CA 1
ATOM 722 C C . LEU A 1 103 ? 9.425 -4.323 -14.156 1.00 88.50 103 LEU A C 1
ATOM 724 O O . LEU A 1 103 ? 10.396 -3.990 -14.835 1.00 88.50 103 LEU A O 1
ATOM 728 N N . ARG A 1 104 ? 9.115 -5.615 -13.968 1.00 86.25 104 ARG A N 1
ATOM 729 C CA . ARG A 1 104 ? 9.875 -6.717 -14.592 1.00 86.25 104 ARG A CA 1
ATOM 730 C C . ARG A 1 104 ? 9.816 -6.701 -16.120 1.00 86.25 104 ARG A C 1
ATOM 732 O O . ARG A 1 104 ? 10.739 -7.215 -16.755 1.00 86.25 104 ARG A O 1
ATOM 739 N N . ARG A 1 105 ? 8.753 -6.143 -16.703 1.00 87.12 105 ARG A N 1
ATOM 740 C CA . ARG A 1 105 ? 8.606 -5.940 -18.153 1.00 87.12 105 ARG A CA 1
ATOM 741 C C . ARG A 1 105 ? 9.242 -4.634 -18.649 1.00 87.12 105 ARG A C 1
ATOM 743 O O . ARG A 1 105 ? 9.266 -4.421 -19.853 1.00 87.12 105 ARG A O 1
ATOM 750 N N . GLY A 1 106 ? 9.753 -3.780 -17.757 1.00 86.81 106 GLY A N 1
ATOM 751 C CA . GLY A 1 106 ? 10.326 -2.482 -18.125 1.00 86.81 106 GLY A CA 1
ATOM 752 C C . GLY A 1 106 ? 9.277 -1.446 -18.547 1.00 86.81 106 GLY A C 1
ATOM 753 O O . GLY A 1 106 ? 9.571 -0.575 -19.354 1.00 86.81 106 GLY A O 1
ATOM 754 N N . SE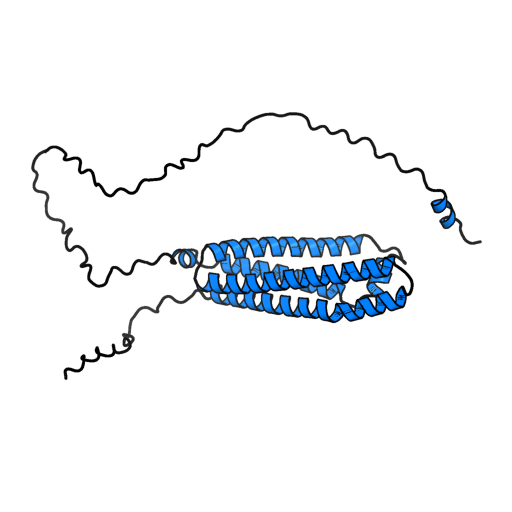R A 1 107 ? 8.042 -1.517 -18.038 1.00 89.75 107 SER A N 1
ATOM 755 C CA . SER A 1 107 ? 6.987 -0.558 -18.402 1.00 89.75 107 SER A CA 1
ATOM 756 C C . SER A 1 107 ? 7.214 0.828 -17.777 1.00 89.75 107 SER A C 1
ATOM 758 O O . SER A 1 107 ? 7.302 0.948 -16.553 1.00 89.75 107 SER A O 1
ATOM 760 N N . ARG A 1 108 ? 7.222 1.893 -18.600 1.00 88.94 108 ARG A N 1
ATOM 761 C CA . ARG A 1 108 ? 7.242 3.293 -18.115 1.00 88.94 108 ARG A CA 1
ATOM 762 C C . ARG A 1 108 ? 6.004 3.647 -17.301 1.00 88.94 108 ARG A C 1
ATOM 764 O O . ARG A 1 108 ? 6.106 4.385 -16.328 1.00 88.94 108 ARG A O 1
ATOM 771 N N . VAL A 1 109 ? 4.844 3.122 -17.698 1.00 88.94 109 VAL A N 1
ATOM 772 C CA . VAL A 1 109 ? 3.582 3.369 -16.989 1.00 88.94 109 VAL A CA 1
ATOM 773 C C . VAL A 1 109 ? 3.661 2.764 -15.592 1.00 88.94 109 VAL A C 1
ATOM 775 O O . VAL A 1 109 ? 3.362 3.446 -14.620 1.00 88.94 109 VAL A O 1
ATOM 778 N N . ALA A 1 110 ? 4.159 1.527 -15.472 1.00 89.12 110 ALA A N 1
ATOM 779 C CA . ALA A 1 110 ? 4.353 0.892 -14.169 1.00 89.12 110 ALA A CA 1
ATOM 780 C C . ALA A 1 110 ? 5.326 1.689 -13.288 1.00 89.12 110 ALA A C 1
ATOM 782 O O . ALA A 1 110 ? 5.070 1.855 -12.099 1.00 89.12 110 ALA A O 1
ATOM 783 N N . TRP A 1 111 ? 6.404 2.228 -13.867 1.00 90.94 111 TRP A N 1
ATOM 784 C CA . TRP A 1 111 ? 7.334 3.108 -13.156 1.00 90.94 111 TRP A CA 1
ATOM 785 C C . TRP A 1 111 ? 6.641 4.370 -12.621 1.00 90.94 111 TRP A C 1
ATOM 787 O O . TRP A 1 111 ? 6.721 4.640 -11.425 1.00 90.94 111 TRP A O 1
ATOM 797 N N . GLY A 1 112 ? 5.899 5.087 -13.472 1.00 89.38 112 GLY A N 1
ATOM 798 C CA . GLY A 1 112 ? 5.168 6.294 -13.074 1.00 89.38 112 GLY A CA 1
ATOM 799 C C . GLY A 1 112 ? 4.131 6.022 -11.983 1.00 89.38 112 GLY A C 1
ATOM 800 O O . GLY A 1 112 ? 4.151 6.674 -10.944 1.00 89.38 112 GLY A O 1
ATOM 801 N N . VAL A 1 113 ? 3.292 4.996 -12.169 1.00 90.50 113 VAL A N 1
ATOM 802 C CA . VAL A 1 113 ? 2.267 4.604 -11.186 1.00 90.50 113 VAL A CA 1
ATOM 803 C C . VAL A 1 113 ? 2.900 4.199 -9.854 1.00 90.50 113 VAL A C 1
ATOM 805 O O . VAL A 1 113 ? 2.377 4.562 -8.804 1.00 90.50 113 VAL A O 1
ATOM 808 N N . THR A 1 114 ? 4.042 3.502 -9.870 1.00 90.44 114 THR A N 1
ATOM 809 C CA . THR A 1 114 ? 4.737 3.128 -8.626 1.00 90.44 114 THR A CA 1
ATOM 810 C C . THR A 1 114 ? 5.235 4.359 -7.877 1.00 90.44 114 THR A C 1
ATOM 812 O O . THR A 1 114 ? 5.076 4.431 -6.664 1.00 90.44 114 THR A O 1
ATOM 815 N N . LEU A 1 115 ? 5.787 5.355 -8.578 1.00 91.06 115 LEU A N 1
ATOM 816 C CA . LEU A 1 115 ? 6.226 6.597 -7.940 1.00 91.06 115 LEU A CA 1
ATOM 817 C C . LEU A 1 115 ? 5.057 7.384 -7.343 1.00 91.06 115 LEU A C 1
ATOM 819 O O . LEU A 1 115 ? 5.160 7.851 -6.210 1.00 91.06 115 LEU A O 1
ATOM 823 N N . THR A 1 116 ? 3.936 7.488 -8.061 1.00 89.25 116 THR A N 1
ATOM 824 C CA . THR A 1 116 ? 2.722 8.123 -7.533 1.00 89.25 116 THR A CA 1
ATOM 825 C C . THR A 1 116 ? 2.200 7.380 -6.304 1.00 89.25 116 THR A C 1
ATOM 827 O O . THR A 1 116 ? 1.895 8.011 -5.295 1.00 89.25 116 THR A O 1
ATOM 830 N N . ALA A 1 117 ? 2.160 6.046 -6.346 1.00 88.25 117 ALA A N 1
ATOM 831 C CA . ALA A 1 117 ? 1.757 5.225 -5.209 1.00 88.25 117 ALA A CA 1
ATOM 832 C C . ALA A 1 117 ? 2.701 5.396 -4.006 1.00 88.25 117 ALA A C 1
ATOM 834 O O . ALA A 1 117 ? 2.227 5.524 -2.882 1.00 88.25 117 ALA A O 1
ATOM 835 N N . CYS A 1 118 ? 4.019 5.472 -4.227 1.00 88.38 118 CYS A N 1
ATOM 836 C CA . CYS A 1 118 ? 4.996 5.770 -3.178 1.00 88.38 118 CYS A CA 1
ATOM 837 C C . CYS A 1 118 ? 4.757 7.152 -2.556 1.00 88.38 118 CYS A C 1
ATOM 839 O O . CYS A 1 118 ? 4.762 7.271 -1.335 1.00 88.38 118 CYS A O 1
ATOM 841 N N . ALA A 1 119 ? 4.522 8.187 -3.367 1.00 87.44 119 ALA A N 1
ATOM 842 C CA . ALA A 1 119 ? 4.263 9.537 -2.869 1.00 87.44 119 ALA A CA 1
ATOM 843 C C . ALA A 1 119 ? 2.978 9.597 -2.027 1.00 87.44 119 ALA A C 1
ATOM 845 O O . ALA A 1 119 ? 2.994 10.127 -0.917 1.00 87.44 119 ALA A O 1
ATOM 846 N N . LEU A 1 120 ? 1.891 8.988 -2.512 1.00 86.12 120 LEU A N 1
ATOM 847 C CA . LEU A 1 120 ? 0.640 8.863 -1.760 1.00 86.12 120 LEU A CA 1
ATOM 848 C C . LEU A 1 120 ? 0.830 8.054 -0.472 1.00 86.12 120 LEU A C 1
ATOM 850 O O . LEU A 1 120 ? 0.314 8.437 0.573 1.00 86.12 120 LEU A O 1
ATOM 854 N N . GLY A 1 121 ? 1.609 6.973 -0.528 1.00 85.56 121 GLY A N 1
ATOM 855 C CA . GLY A 1 121 ? 1.939 6.148 0.630 1.00 85.56 121 GLY A CA 1
ATOM 856 C C . GLY A 1 121 ? 2.719 6.910 1.703 1.00 85.56 121 GLY A C 1
ATOM 857 O O . GLY A 1 121 ? 2.414 6.778 2.885 1.00 85.56 121 GLY A O 1
ATOM 858 N N . VAL A 1 122 ? 3.680 7.749 1.305 1.00 86.69 122 VAL A N 1
ATOM 859 C CA . VAL A 1 122 ? 4.417 8.626 2.229 1.00 86.69 122 VAL A CA 1
ATOM 860 C C . VAL A 1 122 ? 3.491 9.679 2.831 1.00 86.69 122 VAL A C 1
ATOM 862 O O . VAL A 1 122 ? 3.487 9.836 4.047 1.00 86.69 122 VAL A O 1
ATOM 865 N N . LEU A 1 123 ? 2.668 10.354 2.023 1.00 88.62 123 LEU A N 1
ATOM 866 C CA . LEU A 1 123 ? 1.716 11.354 2.520 1.00 88.62 123 LEU A CA 1
ATOM 867 C C . LEU A 1 123 ? 0.709 10.746 3.504 1.00 88.62 123 LEU A C 1
ATOM 869 O O . LEU A 1 123 ? 0.489 11.308 4.575 1.00 88.62 123 LEU A O 1
ATOM 873 N N . GLY A 1 124 ? 0.152 9.575 3.183 1.00 84.81 124 GLY A N 1
ATOM 874 C CA . GLY A 1 124 ? -0.754 8.847 4.072 1.00 84.81 124 GLY A CA 1
ATOM 875 C C . GLY A 1 124 ? -0.071 8.385 5.361 1.00 84.81 124 GLY A C 1
ATOM 876 O O . GLY A 1 124 ? -0.632 8.537 6.446 1.00 84.81 124 GLY A O 1
ATOM 877 N N . GLY A 1 125 ? 1.166 7.887 5.269 1.00 84.06 125 GLY A N 1
ATOM 878 C CA . GLY A 1 125 ? 1.960 7.487 6.432 1.00 84.06 125 GLY A CA 1
ATOM 879 C C . GLY A 1 125 ? 2.295 8.668 7.346 1.00 84.06 125 GLY A C 1
ATOM 880 O O . GLY A 1 125 ? 2.063 8.601 8.551 1.00 84.06 125 GLY A O 1
ATOM 881 N N . CYS A 1 126 ? 2.759 9.783 6.779 1.00 86.31 126 CYS A N 1
ATOM 882 C CA . CYS A 1 126 ? 3.025 11.015 7.521 1.00 86.31 126 CYS A CA 1
ATOM 883 C C . CYS A 1 126 ? 1.753 11.587 8.156 1.00 86.31 126 CYS A C 1
ATOM 885 O O . CYS A 1 126 ? 1.785 11.968 9.323 1.00 86.31 126 CYS A O 1
ATOM 887 N N . GLY A 1 127 ? 0.633 11.599 7.425 1.00 86.31 127 GLY A N 1
ATOM 888 C CA . GLY A 1 127 ? -0.664 12.023 7.953 1.00 86.31 127 GLY A CA 1
ATOM 889 C C . GLY A 1 127 ? -1.119 11.166 9.134 1.00 86.31 127 GLY A C 1
ATOM 890 O O . GLY A 1 127 ? -1.576 11.701 10.139 1.00 86.31 127 GLY A O 1
ATOM 891 N N . SER A 1 128 ? -0.903 9.851 9.062 1.00 82.69 128 SER A N 1
ATOM 892 C CA . SER A 1 128 ? -1.229 8.924 10.154 1.00 82.69 128 SER A CA 1
ATOM 893 C C . SER A 1 128 ? -0.371 9.177 11.398 1.00 82.69 128 SER A C 1
ATOM 895 O O . SER A 1 128 ? -0.894 9.240 12.508 1.00 82.69 128 SER A O 1
ATOM 897 N N . VAL A 1 129 ? 0.940 9.384 11.229 1.00 83.50 129 VAL A N 1
ATOM 898 C CA . VAL A 1 129 ? 1.846 9.718 12.343 1.00 83.50 129 VAL A CA 1
ATOM 899 C C . VAL A 1 129 ? 1.484 11.070 12.960 1.00 83.50 129 VAL A C 1
ATOM 901 O O . VAL A 1 129 ? 1.455 11.194 14.182 1.00 83.50 129 VAL A O 1
ATOM 904 N N . ALA A 1 130 ? 1.165 12.069 12.134 1.00 84.81 130 ALA A N 1
ATOM 905 C CA . ALA A 1 130 ? 0.725 13.376 12.607 1.00 84.81 130 ALA A CA 1
ATOM 906 C C . ALA A 1 130 ? -0.586 13.273 13.400 1.00 84.81 130 ALA A C 1
ATOM 908 O O . ALA A 1 130 ? -0.676 13.842 14.484 1.00 84.81 130 ALA A O 1
ATOM 909 N N . ALA A 1 131 ? -1.561 12.494 12.920 1.00 82.06 131 ALA A N 1
ATOM 910 C CA . ALA A 1 131 ? -2.813 12.252 13.632 1.00 82.06 131 ALA A CA 1
ATOM 911 C C . ALA A 1 131 ? -2.565 11.629 15.018 1.00 82.06 131 ALA A C 1
ATOM 913 O O . ALA A 1 131 ? -3.067 12.144 16.017 1.00 82.06 131 ALA A O 1
ATOM 914 N N . ILE A 1 132 ? -1.713 10.599 15.102 1.00 81.75 132 ILE A N 1
ATOM 915 C CA . ILE A 1 132 ? -1.322 9.982 16.382 1.00 81.75 132 ILE A CA 1
ATOM 916 C C . ILE A 1 132 ? -0.646 11.015 17.297 1.00 81.75 132 ILE A C 1
ATOM 918 O O . ILE A 1 132 ? -0.977 11.103 18.478 1.00 81.75 132 ILE A O 1
ATOM 922 N N . GLY A 1 133 ? 0.261 11.834 16.758 1.00 80.56 133 GLY A N 1
ATOM 923 C CA . GLY A 1 133 ? 0.938 12.885 17.519 1.00 80.56 133 GLY A CA 1
ATOM 924 C C . GLY A 1 133 ? -0.029 13.935 18.070 1.00 80.56 133 GLY A C 1
ATOM 925 O O . GLY A 1 133 ? 0.076 14.310 19.235 1.00 80.56 133 GLY A O 1
ATOM 926 N N . THR A 1 134 ? -1.016 14.359 17.272 1.00 83.06 134 THR A N 1
ATOM 927 C CA . THR A 1 134 ? -2.037 15.316 17.728 1.00 83.06 134 THR A CA 1
ATOM 928 C C . THR A 1 134 ? -2.901 14.742 18.848 1.00 83.06 134 THR A C 1
ATOM 930 O O . THR A 1 134 ? -3.116 15.427 19.846 1.00 83.06 134 THR A O 1
ATOM 933 N N . GLN A 1 135 ? -3.306 13.471 18.745 1.00 79.69 135 GLN A N 1
ATOM 934 C CA . GLN A 1 135 ? -4.068 12.782 19.792 1.00 79.69 135 GLN A CA 1
ATOM 935 C C . GLN A 1 135 ? -3.274 12.675 21.099 1.00 79.69 135 GLN A C 1
ATOM 937 O O . GLN A 1 135 ? -3.822 12.924 22.167 1.00 79.69 135 GLN A O 1
ATOM 942 N N . GLN A 1 136 ? -1.971 12.386 21.026 1.00 74.00 136 GLN A N 1
ATOM 943 C CA . GLN A 1 136 ? -1.110 12.311 22.213 1.00 74.00 136 GLN A CA 1
ATOM 944 C C . GLN A 1 136 ? -0.834 13.680 22.846 1.00 74.00 136 GLN A C 1
ATOM 946 O O . GLN A 1 136 ? -0.614 13.763 24.050 1.00 74.00 136 GLN A O 1
ATOM 951 N N . SER A 1 137 ? -0.841 14.755 22.055 1.00 75.50 137 SER A N 1
ATOM 952 C CA . SER A 1 137 ? -0.609 16.112 22.564 1.00 75.50 137 SER A CA 1
ATOM 953 C C . SER A 1 137 ? -1.837 16.755 23.222 1.00 75.50 137 SER A C 1
ATOM 955 O O . SER A 1 137 ? -1.682 17.722 23.963 1.00 75.50 137 SER A O 1
ATOM 957 N N . GLY A 1 138 ? -3.042 16.249 22.930 1.00 66.19 138 GLY A N 1
ATOM 958 C CA . GLY A 1 138 ? -4.304 16.899 23.290 1.00 66.19 138 GLY A CA 1
ATOM 959 C C . GLY A 1 138 ? -4.915 16.491 24.631 1.00 66.19 138 GLY A C 1
ATOM 960 O O . GLY A 1 138 ? -5.719 17.253 25.154 1.00 66.19 138 GLY A O 1
ATOM 961 N N . ASP A 1 139 ? -4.557 15.334 25.197 1.00 57.00 139 ASP A N 1
ATOM 962 C CA . ASP A 1 139 ? -5.330 14.746 26.299 1.00 57.00 139 ASP A CA 1
ATOM 963 C C . ASP A 1 139 ? -4.429 14.102 27.365 1.00 57.00 139 ASP A C 1
ATOM 965 O O . ASP A 1 139 ? -4.126 12.912 27.343 1.00 57.00 139 ASP A O 1
ATOM 969 N N . ALA A 1 140 ? -3.989 14.923 28.321 1.00 56.03 140 ALA A N 1
ATOM 970 C CA . ALA A 1 140 ? -3.388 14.476 29.581 1.00 56.03 140 ALA A CA 1
ATOM 971 C C . ALA A 1 140 ? -4.308 14.781 30.781 1.00 56.03 140 ALA A C 1
ATOM 973 O O . ALA A 1 140 ? -3.839 14.957 31.905 1.00 56.03 140 ALA A O 1
ATOM 974 N N . LEU A 1 141 ? -5.619 14.897 30.545 1.00 63.47 141 LEU A N 1
ATOM 975 C CA . LEU A 1 141 ? -6.624 14.980 31.602 1.00 63.47 141 LEU A CA 1
ATOM 976 C C . LEU A 1 141 ? -7.004 13.559 32.027 1.00 63.47 141 LEU A C 1
ATOM 978 O O . LEU A 1 141 ? -7.521 12.778 31.231 1.00 63.47 141 LEU A O 1
ATOM 982 N N . THR A 1 142 ? -6.718 13.225 33.284 1.00 56.00 142 THR A N 1
ATOM 983 C CA . THR A 1 142 ? -7.071 11.946 33.915 1.00 56.00 142 THR A CA 1
ATOM 984 C C . THR A 1 142 ? -8.579 11.704 33.773 1.00 56.00 142 THR A C 1
ATOM 986 O O . THR A 1 142 ? -9.373 12.525 34.234 1.00 56.00 142 THR A O 1
ATOM 989 N N . GLY A 1 143 ? -8.973 10.609 33.112 1.00 64.00 143 GLY A N 1
ATOM 990 C CA . GLY A 1 143 ? -10.379 10.296 32.806 1.00 64.00 143 GLY A CA 1
ATOM 991 C C . GLY A 1 143 ? -10.854 10.627 31.383 1.00 64.00 143 GLY A C 1
ATOM 992 O O . GLY A 1 143 ? -12.056 10.567 31.118 1.00 64.00 143 GLY A O 1
ATOM 993 N N . SER A 1 144 ? -9.954 10.969 30.457 1.00 67.00 144 SER A N 1
ATOM 994 C CA . SER A 1 144 ? -10.317 11.190 29.054 1.00 67.00 144 SER A CA 1
ATOM 995 C C . SER A 1 144 ? -10.658 9.888 28.317 1.00 67.00 144 SER A C 1
ATOM 997 O O . SER A 1 144 ? -10.256 8.784 28.696 1.00 67.00 144 SER A O 1
ATOM 999 N N . LEU A 1 145 ? -11.376 10.021 27.197 1.00 61.47 145 LEU A N 1
ATOM 1000 C CA . LEU A 1 145 ? -11.741 8.910 26.308 1.00 61.47 145 LEU A CA 1
ATOM 1001 C C . LEU A 1 145 ? -10.513 8.094 25.857 1.00 61.47 145 LEU A C 1
ATOM 1003 O O . LEU A 1 145 ? -10.635 6.902 25.580 1.00 61.47 145 LEU A O 1
ATOM 1007 N N . GLY A 1 146 ? -9.335 8.727 25.807 1.00 67.44 146 GLY A N 1
ATOM 1008 C CA . GLY A 1 146 ? -8.067 8.096 25.451 1.00 67.44 146 GLY A CA 1
ATOM 1009 C C . GLY A 1 146 ? -7.600 7.043 26.456 1.00 67.44 146 GLY A C 1
ATOM 1010 O O . GLY A 1 146 ? -7.051 6.024 26.043 1.00 67.44 146 GLY A O 1
ATOM 1011 N N . GLU A 1 147 ? -7.864 7.234 27.750 1.00 71.50 147 GLU A N 1
ATOM 1012 C CA . GLU A 1 147 ? -7.503 6.270 28.795 1.00 71.50 147 GLU A CA 1
ATOM 1013 C C . GLU A 1 147 ? -8.393 5.020 28.720 1.00 71.50 147 GLU A C 1
ATOM 1015 O O . GLU A 1 147 ? -7.881 3.901 28.676 1.00 71.50 147 GLU A O 1
ATOM 1020 N N . ALA A 1 148 ? -9.704 5.209 28.529 1.00 69.81 148 ALA A N 1
ATOM 1021 C CA . ALA A 1 148 ? -10.651 4.114 28.297 1.00 69.81 148 ALA A CA 1
ATOM 1022 C C . ALA A 1 148 ? -10.366 3.346 26.987 1.00 69.81 148 ALA A C 1
ATOM 1024 O O . ALA A 1 148 ? -10.483 2.121 26.933 1.00 69.81 148 ALA A O 1
ATOM 1025 N N . LEU A 1 149 ? -9.947 4.043 25.924 1.00 66.69 149 LEU A N 1
ATOM 1026 C CA . LEU A 1 149 ? -9.501 3.423 24.670 1.00 66.69 149 LEU A CA 1
ATOM 1027 C C . LEU A 1 149 ? -8.205 2.623 24.853 1.00 66.69 149 LEU A C 1
ATOM 1029 O O . LEU A 1 149 ? -8.081 1.526 24.310 1.00 66.69 149 LEU A O 1
ATOM 1033 N N . ASN A 1 150 ? -7.246 3.146 25.616 1.00 71.88 150 ASN A N 1
ATOM 1034 C CA . ASN A 1 150 ? -5.976 2.471 25.868 1.00 71.88 150 ASN A CA 1
ATOM 1035 C C . ASN A 1 150 ? -6.146 1.217 26.744 1.00 71.88 150 ASN A C 1
ATOM 1037 O O . ASN A 1 150 ? -5.390 0.263 26.587 1.00 71.88 150 ASN A O 1
ATOM 1041 N N . GLU A 1 151 ? -7.154 1.191 27.620 1.00 73.81 151 GLU A N 1
ATOM 1042 C CA . GLU A 1 151 ? -7.514 0.015 28.422 1.00 73.81 151 GLU A CA 1
ATOM 1043 C C . GLU A 1 151 ? -8.298 -1.039 27.611 1.00 73.81 151 GLU A C 1
ATOM 1045 O O . GLU A 1 151 ? -8.158 -2.244 27.835 1.00 73.81 151 GLU A O 1
ATOM 1050 N N . ALA A 1 152 ? -9.083 -0.606 26.615 1.00 70.62 152 ALA A N 1
ATOM 1051 C CA . ALA A 1 152 ? -9.839 -1.495 25.732 1.00 70.62 152 ALA A CA 1
ATOM 1052 C C . ALA A 1 152 ? -8.977 -2.174 24.648 1.00 70.62 152 ALA A C 1
ATOM 1054 O O . ALA A 1 152 ? -9.262 -3.311 24.251 1.00 70.62 152 ALA A O 1
ATOM 1055 N N . TYR A 1 153 ? -7.931 -1.500 24.156 1.00 68.75 153 TYR A N 1
ATOM 1056 C CA . TYR A 1 153 ? -6.998 -2.073 23.185 1.00 68.75 153 TYR A CA 1
ATOM 1057 C C . TYR A 1 153 ? -5.886 -2.881 23.875 1.00 68.75 153 TYR A C 1
ATOM 1059 O O . TYR A 1 153 ? -5.429 -2.523 24.956 1.00 68.75 153 TYR A O 1
ATOM 1067 N N . PRO A 1 154 ? -5.388 -3.968 23.254 1.00 74.50 154 PRO A N 1
ATOM 1068 C CA . PRO A 1 154 ? -4.227 -4.682 23.771 1.00 74.50 154 PRO A CA 1
ATOM 1069 C C . PRO A 1 154 ? -3.044 -3.725 23.949 1.00 74.50 154 PRO A C 1
ATOM 1071 O O . PRO A 1 154 ? -2.700 -2.981 23.023 1.00 74.50 154 PRO A O 1
ATOM 1074 N N . ALA A 1 155 ? -2.409 -3.768 25.124 1.00 78.75 155 ALA A N 1
ATOM 1075 C CA . ALA A 1 155 ? -1.245 -2.945 25.429 1.00 78.75 155 ALA A CA 1
ATOM 1076 C C . ALA A 1 155 ? -0.203 -3.053 24.299 1.00 78.75 155 ALA A C 1
ATOM 1078 O O . ALA A 1 155 ? 0.252 -4.144 23.954 1.00 78.75 155 ALA A O 1
ATOM 1079 N N . GLY A 1 156 ? 0.143 -1.912 23.695 1.00 75.94 156 GLY A N 1
ATOM 1080 C CA . GLY A 1 156 ? 1.101 -1.829 22.587 1.00 75.94 156 GLY A CA 1
ATOM 1081 C C . GLY A 1 156 ? 0.497 -1.711 21.183 1.00 75.94 156 GLY A C 1
ATOM 1082 O O . GLY A 1 156 ? 1.257 -1.495 20.242 1.00 75.94 156 GLY A O 1
ATOM 1083 N N . TRP A 1 157 ? -0.831 -1.765 21.012 1.00 82.81 157 TRP A N 1
ATOM 1084 C CA . TRP A 1 157 ? -1.467 -1.622 19.692 1.00 82.81 157 TRP A CA 1
ATOM 1085 C C . TRP A 1 157 ? -1.155 -0.276 19.015 1.00 82.81 157 TRP A C 1
ATOM 1087 O O . TRP A 1 157 ? -0.811 -0.221 17.835 1.00 82.81 157 TRP A O 1
ATOM 1097 N N . ILE A 1 158 ? -1.195 0.819 19.779 1.00 78.38 158 ILE A N 1
ATOM 1098 C CA . ILE A 1 158 ? -0.843 2.165 19.294 1.00 78.38 158 ILE A CA 1
ATOM 1099 C C . ILE A 1 158 ? 0.625 2.214 18.853 1.00 78.38 158 ILE A C 1
ATOM 1101 O O . ILE A 1 158 ? 0.933 2.699 17.764 1.00 78.38 158 ILE A O 1
ATOM 1105 N N . GLY A 1 159 ? 1.526 1.659 19.670 1.00 81.56 159 GLY A N 1
ATOM 1106 C CA . GLY A 1 159 ? 2.951 1.578 19.349 1.00 81.56 159 GLY A CA 1
ATOM 1107 C C . GLY A 1 159 ? 3.218 0.742 18.097 1.00 81.56 159 GLY A C 1
ATOM 1108 O O . GLY A 1 159 ? 4.028 1.135 17.261 1.00 81.56 159 GLY A O 1
ATOM 1109 N N . LEU A 1 160 ? 2.488 -0.364 17.923 1.00 84.50 160 LEU A N 1
ATOM 1110 C CA . LEU A 1 160 ? 2.559 -1.199 16.728 1.00 84.50 160 LEU A CA 1
ATOM 1111 C C . LEU A 1 160 ? 2.133 -0.419 15.480 1.00 84.50 160 LEU A C 1
ATOM 1113 O O . LEU A 1 160 ? 2.860 -0.432 14.493 1.00 84.50 160 LEU A O 1
ATOM 1117 N N . ASN A 1 161 ? 1.004 0.294 15.519 1.00 85.38 161 ASN A N 1
ATOM 1118 C CA . ASN A 1 161 ? 0.543 1.086 14.373 1.00 85.38 161 ASN A CA 1
ATOM 1119 C C . ASN A 1 161 ? 1.512 2.213 14.024 1.00 85.38 161 ASN A C 1
ATOM 1121 O O . ASN A 1 161 ? 1.797 2.430 12.848 1.00 85.38 161 ASN A O 1
ATOM 1125 N N . ALA A 1 162 ? 2.077 2.884 15.030 1.00 83.25 162 ALA A N 1
ATOM 1126 C CA . ALA A 1 162 ? 3.118 3.881 14.815 1.00 83.25 162 ALA A CA 1
ATOM 1127 C C . ALA A 1 162 ? 4.369 3.257 14.169 1.00 83.25 162 ALA A C 1
ATOM 1129 O O . ALA A 1 162 ? 4.881 3.778 13.178 1.00 83.25 162 ALA A O 1
ATOM 1130 N N . ALA A 1 163 ? 4.833 2.110 14.676 1.00 83.69 163 ALA A N 1
ATOM 1131 C CA . ALA A 1 163 ? 5.982 1.396 14.124 1.00 83.69 163 ALA A CA 1
ATOM 1132 C C . ALA A 1 163 ? 5.735 0.929 12.680 1.00 83.69 163 ALA A C 1
ATOM 1134 O O . ALA A 1 163 ? 6.599 1.109 11.822 1.00 83.69 163 ALA A O 1
ATOM 1135 N N . VAL A 1 164 ? 4.548 0.383 12.394 1.00 85.50 164 VAL A N 1
ATOM 1136 C CA . VAL A 1 164 ? 4.128 -0.022 11.046 1.00 85.50 164 VAL A CA 1
ATOM 1137 C C . VAL A 1 164 ? 4.081 1.188 10.117 1.00 85.50 164 VAL A C 1
ATOM 1139 O O . VAL A 1 164 ? 4.639 1.119 9.026 1.00 85.50 164 VAL A O 1
ATOM 1142 N N . ALA A 1 165 ? 3.511 2.316 10.551 1.00 85.94 165 ALA A N 1
ATOM 1143 C CA . ALA A 1 165 ? 3.462 3.540 9.753 1.00 85.94 165 ALA A CA 1
ATOM 1144 C C . ALA A 1 165 ? 4.869 4.049 9.396 1.00 85.94 165 ALA A C 1
ATOM 1146 O O . ALA A 1 165 ? 5.145 4.337 8.231 1.00 85.94 165 ALA A O 1
ATOM 1147 N N . VAL A 1 166 ? 5.790 4.094 10.366 1.00 82.94 166 VAL A N 1
ATOM 1148 C CA . VAL A 1 166 ? 7.186 4.501 10.131 1.00 82.94 166 VAL A CA 1
ATOM 1149 C C . VAL A 1 166 ? 7.893 3.531 9.185 1.00 82.94 166 VAL A C 1
ATOM 1151 O O . VAL A 1 166 ? 8.508 3.961 8.206 1.00 82.94 166 VAL A O 1
ATOM 1154 N N . ALA A 1 167 ? 7.780 2.224 9.432 1.00 84.81 167 ALA A N 1
ATOM 1155 C CA . ALA A 1 167 ? 8.360 1.201 8.568 1.00 84.81 167 ALA A CA 1
ATOM 1156 C C . ALA A 1 167 ? 7.827 1.311 7.131 1.00 84.81 167 ALA A C 1
ATOM 1158 O O . ALA A 1 167 ? 8.586 1.185 6.169 1.00 84.81 167 ALA A O 1
ATOM 1159 N N . GLN A 1 168 ? 6.538 1.608 6.980 1.00 87.38 168 GLN A N 1
ATOM 1160 C CA . GLN A 1 168 ? 5.888 1.765 5.690 1.00 87.38 168 GLN A CA 1
ATOM 1161 C C . GLN A 1 168 ? 6.380 3.008 4.938 1.00 87.38 168 GLN A C 1
ATOM 1163 O O . GLN A 1 168 ? 6.684 2.908 3.748 1.00 87.38 168 GLN A O 1
ATOM 1168 N N . VAL A 1 169 ? 6.555 4.145 5.621 1.00 86.06 169 VAL A N 1
ATOM 1169 C CA . VAL A 1 169 ? 7.175 5.349 5.036 1.00 86.06 169 VAL A CA 1
ATOM 1170 C C . VAL A 1 169 ? 8.593 5.042 4.548 1.00 86.06 169 VAL A C 1
ATOM 1172 O O . VAL A 1 169 ? 8.921 5.336 3.398 1.00 86.06 169 VAL A O 1
ATOM 1175 N N . ILE A 1 170 ? 9.420 4.391 5.374 1.00 86.69 170 ILE A N 1
ATOM 1176 C CA . ILE A 1 170 ? 10.795 4.012 5.006 1.00 86.69 170 ILE A CA 1
ATOM 1177 C C . ILE A 1 170 ? 10.798 3.100 3.775 1.00 86.69 170 ILE A C 1
ATOM 1179 O O . ILE A 1 170 ? 11.582 3.309 2.846 1.00 86.69 170 ILE A O 1
ATOM 1183 N N . ALA A 1 171 ? 9.911 2.108 3.739 1.00 84.62 171 ALA A N 1
ATOM 1184 C CA . ALA A 1 171 ? 9.824 1.173 2.628 1.00 84.62 171 ALA A CA 1
ATOM 1185 C C . ALA A 1 171 ? 9.417 1.873 1.318 1.00 84.62 171 ALA A C 1
ATOM 1187 O O . ALA A 1 171 ? 10.054 1.647 0.286 1.00 84.62 171 ALA A O 1
ATOM 1188 N N . TYR A 1 172 ? 8.440 2.788 1.350 1.00 85.94 172 TYR A N 1
ATOM 1189 C CA . TYR A 1 172 ? 8.067 3.577 0.170 1.00 85.94 172 TYR A CA 1
ATOM 1190 C C . TYR A 1 172 ? 9.197 4.488 -0.316 1.00 85.94 172 TYR A C 1
ATOM 1192 O O . TYR A 1 172 ? 9.420 4.570 -1.528 1.00 85.94 172 TYR A O 1
ATOM 1200 N N . LEU A 1 173 ? 9.935 5.124 0.600 1.00 86.94 173 LEU A N 1
ATOM 1201 C CA . LEU A 1 173 ? 11.105 5.937 0.259 1.00 86.94 173 LEU A CA 1
ATOM 1202 C C . LEU A 1 173 ? 12.204 5.092 -0.395 1.00 86.94 173 LEU A C 1
ATOM 1204 O O . LEU A 1 173 ? 12.750 5.492 -1.421 1.00 86.94 173 LEU A O 1
ATOM 1208 N N . MET A 1 174 ? 12.488 3.902 0.142 1.00 88.38 174 MET A N 1
ATOM 1209 C CA . MET A 1 174 ? 13.457 2.964 -0.436 1.00 88.38 174 MET A CA 1
ATOM 1210 C C . MET A 1 174 ? 13.052 2.502 -1.838 1.00 88.38 174 MET A C 1
ATOM 1212 O O . MET A 1 174 ? 13.878 2.527 -2.750 1.00 88.38 174 MET A O 1
ATOM 1216 N N . VAL A 1 175 ? 11.786 2.122 -2.042 1.00 87.19 175 VAL A N 1
ATOM 1217 C CA . VAL A 1 175 ? 11.277 1.719 -3.364 1.00 87.19 175 VAL A CA 1
ATOM 1218 C C . VAL A 1 175 ? 11.374 2.877 -4.360 1.00 87.19 175 VAL A C 1
ATOM 1220 O O . VAL A 1 175 ? 11.896 2.691 -5.461 1.00 87.19 175 VAL A O 1
ATOM 1223 N N . GLY A 1 176 ? 10.939 4.080 -3.973 1.00 84.50 176 GLY A N 1
ATOM 1224 C CA . GLY A 1 176 ? 11.038 5.275 -4.813 1.00 84.50 176 GLY A CA 1
ATOM 1225 C C . GLY A 1 176 ? 12.486 5.604 -5.182 1.00 84.50 176 GLY A C 1
ATOM 1226 O O . GLY A 1 176 ? 12.798 5.805 -6.355 1.00 84.50 176 GLY A O 1
ATOM 1227 N N . PHE A 1 177 ? 13.393 5.572 -4.205 1.00 91.00 177 PHE A N 1
ATOM 1228 C CA . PHE A 1 177 ? 14.818 5.824 -4.410 1.00 91.00 177 PHE A CA 1
ATOM 1229 C C . PHE A 1 177 ? 15.466 4.800 -5.355 1.00 91.00 177 PHE A C 1
ATOM 1231 O O . PHE A 1 177 ? 16.156 5.182 -6.301 1.00 91.00 177 PHE A O 1
ATOM 1238 N N . LEU A 1 178 ? 15.190 3.503 -5.173 1.00 87.00 178 LEU A N 1
ATOM 1239 C CA . LEU A 1 178 ? 15.689 2.442 -6.057 1.00 87.00 178 LEU A CA 1
ATOM 1240 C C . LEU A 1 178 ? 15.191 2.602 -7.501 1.00 87.00 178 LEU A C 1
ATOM 1242 O O . LEU A 1 178 ? 15.948 2.367 -8.444 1.00 87.00 178 LEU A O 1
ATOM 1246 N N . LEU A 1 179 ? 13.937 3.024 -7.690 1.00 85.50 179 LEU A N 1
ATOM 1247 C CA . LEU A 1 179 ? 13.372 3.272 -9.018 1.00 85.50 179 LEU A CA 1
ATOM 1248 C C . LEU A 1 179 ? 13.913 4.540 -9.682 1.00 85.50 179 LEU A C 1
ATOM 1250 O O . LEU A 1 179 ? 13.969 4.591 -10.911 1.00 85.50 179 LEU A O 1
ATOM 1254 N N . LEU A 1 180 ? 14.316 5.544 -8.904 1.00 89.38 180 LEU A N 1
ATOM 1255 C CA . LEU A 1 180 ? 14.984 6.743 -9.415 1.00 89.38 180 LEU A CA 1
ATOM 1256 C C . LEU A 1 180 ? 16.441 6.470 -9.813 1.00 89.38 180 LEU A C 1
ATOM 1258 O O . LEU A 1 180 ? 16.927 7.066 -10.771 1.00 89.38 180 LEU A O 1
ATOM 1262 N N . LEU A 1 181 ? 17.116 5.544 -9.124 1.00 89.25 181 LEU A N 1
ATOM 1263 C CA . LEU A 1 181 ? 18.463 5.078 -9.476 1.00 89.25 181 LEU A CA 1
ATOM 1264 C C . LEU A 1 181 ? 18.486 4.157 -10.704 1.00 89.25 181 LEU A C 1
ATOM 1266 O O . LEU A 1 181 ? 19.528 3.996 -11.343 1.00 89.25 181 LEU A O 1
ATOM 1270 N N . ALA A 1 182 ? 17.360 3.523 -11.033 1.00 85.56 182 ALA A N 1
ATOM 1271 C CA . ALA A 1 182 ? 17.277 2.627 -12.174 1.00 85.56 182 ALA A CA 1
ATOM 1272 C C . ALA A 1 182 ? 17.471 3.404 -13.500 1.00 85.56 182 ALA A C 1
ATOM 1274 O O . ALA A 1 182 ? 16.830 4.438 -13.711 1.00 85.56 182 ALA A O 1
ATOM 1275 N N . PRO A 1 183 ? 18.311 2.920 -14.438 1.00 81.19 183 PRO A N 1
ATOM 1276 C CA . PRO A 1 183 ? 18.561 3.622 -15.693 1.00 81.19 183 PRO A CA 1
ATOM 1277 C C . PRO A 1 183 ? 17.266 3.806 -16.488 1.00 81.19 183 PRO A C 1
ATOM 1279 O O . PRO A 1 183 ? 16.640 2.824 -16.890 1.00 81.19 183 PRO A O 1
ATOM 1282 N N . ARG A 1 184 ? 16.885 5.056 -16.789 1.00 82.31 184 ARG A N 1
ATOM 1283 C CA . ARG A 1 184 ? 15.675 5.368 -17.580 1.00 82.31 184 ARG A CA 1
ATOM 1284 C C . ARG A 1 184 ? 15.640 4.641 -18.928 1.00 82.31 184 ARG A C 1
ATOM 1286 O O . ARG A 1 184 ? 14.570 4.276 -19.402 1.00 82.31 184 ARG A O 1
ATOM 1293 N N . ALA A 1 185 ? 16.809 4.354 -19.504 1.00 82.31 185 ALA A N 1
ATOM 1294 C CA . ALA A 1 185 ? 16.950 3.564 -20.725 1.00 82.31 185 ALA A CA 1
ATOM 1295 C C . ALA A 1 185 ? 16.305 2.164 -20.632 1.00 82.31 185 ALA A C 1
ATOM 1297 O O . ALA A 1 185 ? 15.744 1.698 -21.620 1.00 82.31 185 ALA A O 1
ATOM 1298 N N . PHE A 1 186 ? 16.301 1.526 -19.453 1.00 79.00 186 PHE A N 1
ATOM 1299 C CA . PHE A 1 186 ? 15.668 0.217 -19.243 1.00 79.00 186 PHE A CA 1
ATOM 1300 C C . PHE A 1 186 ? 14.150 0.266 -19.454 1.00 79.00 186 PHE A C 1
ATOM 1302 O O . PHE A 1 186 ? 13.577 -0.647 -20.043 1.00 79.00 186 PHE A O 1
ATOM 1309 N N . PHE A 1 187 ? 13.504 1.354 -19.032 1.00 80.25 187 PHE A N 1
ATOM 1310 C CA . PHE A 1 187 ? 12.061 1.531 -19.197 1.00 80.25 187 PHE A CA 1
ATOM 1311 C C . PHE A 1 187 ? 11.683 2.037 -20.597 1.00 80.25 187 PHE A C 1
ATOM 1313 O O . PHE A 1 187 ? 10.515 2.042 -20.977 1.00 80.25 187 PHE A O 1
ATOM 1320 N N . ASN A 1 188 ? 12.665 2.466 -21.394 1.00 78.56 188 ASN A N 1
ATOM 1321 C CA . ASN A 1 188 ? 12.447 3.019 -22.726 1.00 78.56 188 ASN A CA 1
ATOM 1322 C C . ASN A 1 188 ? 12.486 1.964 -23.844 1.00 78.56 188 ASN A C 1
ATOM 1324 O O . ASN A 1 188 ? 12.007 2.263 -24.932 1.00 78.56 188 ASN A O 1
ATOM 1328 N N . GLY A 1 189 ? 13.015 0.762 -23.584 1.00 63.25 189 GLY A N 1
ATOM 1329 C CA . GLY A 1 189 ? 13.292 -0.267 -24.600 1.00 63.25 189 GLY A CA 1
ATOM 1330 C C . GLY A 1 189 ? 12.158 -1.253 -24.916 1.00 63.25 189 GLY A C 1
ATOM 1331 O O . GLY A 1 189 ? 12.380 -2.199 -25.662 1.00 63.25 189 GLY A O 1
ATOM 1332 N N . GLY A 1 190 ? 10.960 -1.076 -24.346 1.00 55.94 190 GLY A N 1
ATOM 1333 C CA . GLY A 1 190 ? 9.811 -1.969 -24.577 1.00 55.94 190 GLY A CA 1
ATOM 1334 C C . GLY A 1 190 ? 9.116 -1.790 -25.934 1.00 55.94 190 GLY A C 1
ATOM 1335 O O . GLY A 1 190 ? 8.351 -2.658 -26.348 1.00 55.94 190 GLY A O 1
ATOM 1336 N N . GLY A 1 191 ? 9.391 -0.693 -26.644 1.00 52.22 191 GLY A N 1
ATOM 1337 C CA . GLY A 1 191 ? 9.127 -0.625 -28.075 1.00 52.22 191 GLY A CA 1
ATOM 1338 C C . GLY A 1 191 ? 10.207 -1.449 -28.743 1.00 52.22 191 GLY A C 1
ATOM 1339 O O . GLY A 1 191 ? 11.360 -1.028 -28.730 1.00 52.22 191 GLY A O 1
ATOM 1340 N N . ALA A 1 192 ? 9.848 -2.641 -29.219 1.00 50.88 192 ALA A N 1
ATOM 1341 C CA . ALA A 1 192 ? 10.725 -3.523 -29.964 1.00 50.88 192 ALA A CA 1
ATOM 1342 C C . ALA A 1 192 ? 11.707 -2.693 -30.800 1.00 50.88 192 ALA A C 1
ATOM 1344 O O . ALA A 1 192 ? 11.289 -1.947 -31.688 1.00 50.88 192 ALA A O 1
ATOM 1345 N N . ALA A 1 193 ? 13.009 -2.833 -30.533 1.00 51.28 193 ALA A N 1
ATOM 1346 C CA . ALA A 1 193 ? 13.949 -2.760 -31.633 1.00 51.28 193 ALA A CA 1
ATOM 1347 C C . ALA A 1 193 ? 13.397 -3.789 -32.612 1.00 51.28 193 ALA A C 1
ATOM 1349 O O . ALA A 1 193 ? 13.469 -4.987 -32.333 1.00 51.28 193 ALA A O 1
ATOM 1350 N N . ALA A 1 194 ? 12.665 -3.309 -33.621 1.00 52.00 194 ALA A N 1
ATOM 1351 C CA . ALA A 1 194 ? 12.111 -4.130 -34.667 1.00 52.00 194 ALA A CA 1
ATOM 1352 C C . ALA A 1 194 ? 13.291 -4.968 -35.119 1.00 52.00 194 ALA A C 1
ATOM 1354 O O . ALA A 1 194 ? 14.260 -4.421 -35.643 1.00 52.00 194 ALA A O 1
ATOM 1355 N N . VAL A 1 195 ? 13.275 -6.258 -34.776 1.00 56.00 195 VAL A N 1
ATOM 1356 C CA . VAL A 1 195 ? 14.229 -7.195 -35.340 1.00 56.00 195 VAL A CA 1
ATOM 1357 C C . VAL A 1 195 ? 14.020 -6.994 -36.832 1.00 56.00 195 VAL A C 1
ATOM 1359 O O . VAL A 1 195 ? 12.893 -7.226 -37.287 1.00 56.00 195 VAL A O 1
ATOM 1362 N N . PRO A 1 196 ? 15.001 -6.436 -37.567 1.00 57.84 196 PRO A N 1
ATOM 1363 C CA . PRO A 1 196 ? 14.823 -6.264 -38.991 1.00 57.84 196 PRO A CA 1
ATOM 1364 C C . PRO A 1 196 ? 14.453 -7.650 -39.522 1.00 57.84 196 PRO A C 1
ATOM 1366 O O . PRO A 1 196 ? 15.087 -8.630 -39.111 1.00 57.84 196 PRO A O 1
ATOM 1369 N N . PRO A 1 197 ? 13.370 -7.769 -40.309 1.00 65.94 197 PRO A N 1
ATOM 1370 C CA . PRO A 1 197 ? 12.882 -9.062 -40.755 1.00 65.94 197 PRO A CA 1
ATOM 1371 C C . PRO A 1 197 ? 14.062 -9.870 -41.317 1.00 65.94 197 PRO A C 1
ATOM 1373 O O . PRO A 1 197 ? 14.850 -9.312 -42.090 1.00 65.94 197 PRO A O 1
ATOM 1376 N N . PRO A 1 198 ? 14.241 -11.138 -40.900 1.00 59.88 198 PRO A N 1
ATOM 1377 C CA . PRO A 1 198 ? 15.348 -11.967 -41.356 1.00 59.88 198 PRO A CA 1
ATOM 1378 C C . PRO A 1 198 ? 15.219 -12.137 -42.872 1.00 59.88 198 PRO A C 1
ATOM 1380 O O . PRO A 1 198 ? 14.374 -12.888 -43.349 1.00 59.88 198 PRO A O 1
ATOM 1383 N N . GLY A 1 199 ? 15.998 -11.364 -43.629 1.00 59.59 199 GLY A N 1
ATOM 1384 C CA . GLY A 1 199 ? 15.902 -11.293 -45.090 1.00 59.59 199 GLY A CA 1
ATOM 1385 C C . GLY A 1 199 ? 15.978 -9.884 -45.681 1.00 59.59 199 GLY A C 1
ATOM 1386 O O . GLY A 1 199 ? 16.204 -9.753 -46.881 1.00 59.59 199 GLY A O 1
ATOM 1387 N N . GLY A 1 200 ? 15.859 -8.824 -44.876 1.00 51.78 200 GLY A N 1
ATOM 1388 C CA . GLY A 1 200 ? 16.198 -7.479 -45.333 1.00 51.78 200 GLY A CA 1
ATOM 1389 C C . GLY A 1 200 ? 17.713 -7.338 -45.449 1.00 51.78 200 GLY A C 1
ATOM 1390 O O . GLY A 1 200 ? 18.376 -7.094 -44.443 1.00 51.78 200 GLY A O 1
ATOM 1391 N N . MET A 1 201 ? 18.274 -7.510 -46.651 1.00 56.31 201 MET A N 1
ATOM 1392 C CA . MET A 1 201 ? 19.634 -7.041 -46.930 1.00 56.31 201 MET A CA 1
ATOM 1393 C C . MET A 1 201 ? 19.757 -5.593 -46.432 1.00 56.31 201 MET A C 1
ATOM 1395 O O . MET A 1 201 ? 18.888 -4.779 -46.762 1.00 56.31 201 MET A O 1
ATOM 1399 N N . PRO A 1 202 ? 20.804 -5.234 -45.666 1.00 56.84 202 PRO A N 1
ATOM 1400 C CA . PRO A 1 202 ? 21.124 -3.825 -45.497 1.00 56.84 202 PRO A CA 1
ATOM 1401 C C . PRO A 1 202 ? 21.310 -3.237 -46.904 1.00 56.84 202 PRO A C 1
ATOM 1403 O O . PRO A 1 202 ? 21.943 -3.906 -47.728 1.00 56.84 202 PRO A O 1
ATOM 1406 N N . PRO A 1 203 ? 20.762 -2.051 -47.232 1.00 58.06 203 PRO A N 1
ATOM 1407 C CA . PRO A 1 203 ? 21.063 -1.417 -48.504 1.00 58.06 203 PRO A CA 1
ATOM 1408 C C . PRO A 1 203 ? 22.582 -1.270 -48.604 1.00 58.06 203 PRO A C 1
ATOM 1410 O O . PRO A 1 203 ? 23.211 -0.481 -47.899 1.00 58.06 203 PRO A O 1
ATOM 1413 N N . ALA A 1 204 ? 23.178 -2.109 -49.446 1.00 55.56 204 ALA A N 1
ATOM 1414 C CA . ALA A 1 204 ? 24.553 -1.974 -49.850 1.00 55.56 204 ALA A CA 1
ATOM 1415 C C . ALA A 1 204 ? 24.627 -0.700 -50.690 1.00 55.56 204 ALA A C 1
ATOM 1417 O O . ALA A 1 204 ? 24.121 -0.661 -51.807 1.00 55.56 204 ALA A O 1
ATOM 1418 N N . GLY A 1 205 ? 25.242 0.342 -50.138 1.00 49.53 205 GLY A N 1
ATOM 1419 C CA . GLY A 1 205 ? 25.685 1.484 -50.924 1.00 49.53 205 GLY A CA 1
ATOM 1420 C C . GLY A 1 205 ? 25.111 2.818 -50.480 1.00 49.53 205 GLY A C 1
ATOM 1421 O O . GLY A 1 205 ? 24.109 3.278 -51.001 1.00 49.53 205 GLY A O 1
ATOM 1422 N N . PHE A 1 206 ? 25.869 3.505 -49.634 1.00 46.97 206 PHE A N 1
ATOM 1423 C CA . PHE A 1 206 ? 26.390 4.809 -50.038 1.00 46.97 206 PHE A CA 1
ATOM 1424 C C . PHE A 1 206 ? 27.899 4.770 -49.838 1.00 46.97 206 PHE A C 1
ATOM 1426 O O . PHE A 1 206 ? 28.465 5.322 -48.899 1.00 46.97 206 PHE A O 1
ATOM 1433 N N . GLY A 1 207 ? 28.546 4.030 -50.741 1.00 43.38 207 GLY A N 1
ATOM 1434 C CA . GLY A 1 207 ? 29.914 4.351 -51.095 1.00 43.38 207 GLY A CA 1
ATOM 1435 C C . GLY A 1 207 ? 29.932 5.789 -51.597 1.00 43.38 207 GLY A C 1
ATOM 1436 O O . GLY A 1 207 ? 29.051 6.209 -52.348 1.00 43.38 207 GLY A O 1
ATOM 1437 N N . TYR A 1 208 ? 30.922 6.533 -51.135 1.00 45.00 208 TYR A N 1
ATOM 1438 C CA . TYR A 1 208 ? 31.273 7.873 -51.572 1.00 45.00 208 TYR A CA 1
ATOM 1439 C C . TYR A 1 208 ? 31.695 7.816 -53.049 1.00 45.00 208 TYR A C 1
ATOM 1441 O O . TYR A 1 208 ? 32.877 7.820 -53.381 1.00 45.00 208 TYR A O 1
ATOM 1449 N N . ALA A 1 209 ? 30.727 7.664 -53.949 1.00 44.31 209 ALA A N 1
ATOM 1450 C CA . ALA A 1 209 ? 30.933 7.805 -55.376 1.00 44.31 209 ALA A CA 1
ATOM 1451 C C . ALA A 1 209 ? 30.944 9.302 -55.690 1.00 44.31 209 ALA A C 1
ATOM 1453 O O . ALA A 1 209 ? 30.005 10.028 -55.363 1.00 44.31 209 ALA A O 1
ATOM 1454 N N . MET A 1 210 ? 32.053 9.749 -56.277 1.00 46.28 210 MET A N 1
ATOM 1455 C CA . MET A 1 210 ? 32.238 11.095 -56.800 1.00 46.28 210 MET A CA 1
ATOM 1456 C C . MET A 1 210 ? 31.011 11.571 -57.581 1.00 46.28 210 MET A C 1
ATOM 1458 O O . MET A 1 210 ? 30.525 10.875 -58.469 1.00 46.28 210 MET A O 1
ATOM 1462 N N . LEU A 1 211 ? 30.565 12.783 -57.256 1.00 44.72 211 LEU A N 1
ATOM 1463 C CA . LEU A 1 211 ? 29.541 13.534 -57.973 1.00 44.72 211 LEU A CA 1
ATOM 1464 C C . LEU A 1 211 ? 29.957 13.769 -59.436 1.00 44.72 211 LEU A C 1
ATOM 1466 O O . LEU A 1 211 ? 30.951 14.463 -59.668 1.00 44.72 211 LEU A O 1
ATOM 1470 N N . PRO A 1 212 ? 29.182 13.308 -60.431 1.00 55.00 212 PRO A N 1
ATOM 1471 C CA . PRO A 1 212 ? 29.163 13.922 -61.745 1.00 55.00 212 PRO A CA 1
ATOM 1472 C C . PRO A 1 212 ? 28.224 15.133 -61.682 1.00 55.00 212 PRO A C 1
ATOM 1474 O O . PRO A 1 212 ? 27.034 15.011 -61.398 1.00 55.00 212 PRO A O 1
ATOM 1477 N N . VAL A 1 213 ? 28.778 16.315 -61.939 1.00 59.31 213 VAL A N 1
ATOM 1478 C CA . VAL A 1 213 ? 28.035 17.564 -62.136 1.00 59.31 213 VAL A CA 1
ATOM 1479 C C . VAL A 1 213 ? 27.184 17.440 -63.406 1.00 59.31 213 VAL A C 1
ATOM 1481 O O . VAL A 1 213 ? 27.751 17.414 -64.491 1.00 59.31 213 VAL A O 1
ATOM 1484 N N . TYR A 1 214 ? 25.852 17.382 -63.281 1.00 47.66 214 TYR A N 1
ATOM 1485 C CA . TYR A 1 214 ? 24.867 17.564 -64.368 1.00 47.66 214 TYR A CA 1
ATOM 1486 C C . TYR A 1 214 ? 23.634 18.355 -63.823 1.00 47.66 214 TYR A C 1
ATOM 1488 O O . TYR A 1 214 ? 23.463 18.427 -62.605 1.00 47.66 214 TYR A O 1
ATOM 1496 N N . PRO A 1 215 ? 22.843 19.039 -64.681 1.00 58.19 215 PRO A N 1
ATOM 1497 C CA . PRO A 1 215 ? 22.264 20.371 -64.489 1.00 58.19 215 PRO A CA 1
ATOM 1498 C C . PRO A 1 215 ? 20.874 20.355 -63.828 1.00 58.19 215 PRO A C 1
ATOM 1500 O O . PRO A 1 215 ? 20.289 19.285 -63.647 1.00 58.19 215 PRO A O 1
ATOM 1503 N N . PRO A 1 216 ? 20.315 21.537 -63.486 1.00 60.41 216 PRO A N 1
ATOM 1504 C CA . PRO A 1 216 ? 19.021 21.625 -62.821 1.00 60.41 216 PRO A CA 1
ATOM 1505 C C . PRO A 1 216 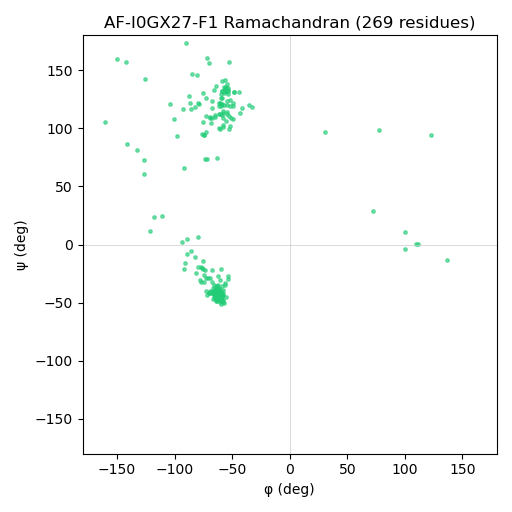? 17.916 21.159 -63.773 1.00 60.41 216 PRO A C 1
ATOM 1507 O O . PRO A 1 216 ? 17.697 21.757 -64.824 1.00 60.41 216 PRO A O 1
ATOM 1510 N N . SER A 1 217 ? 17.230 20.082 -63.397 1.00 50.50 217 SER A N 1
ATOM 1511 C CA . SER A 1 217 ? 16.006 19.622 -64.051 1.00 50.50 217 SER A CA 1
ATOM 1512 C C . SER A 1 217 ? 14.899 19.467 -63.014 1.00 50.50 217 SER A C 1
ATOM 1514 O O . SER A 1 217 ? 15.132 19.155 -61.846 1.00 50.50 217 SER A O 1
ATOM 1516 N N . GLU A 1 218 ? 13.713 19.835 -63.465 1.00 51.75 218 GLU A N 1
ATOM 1517 C CA . GLU A 1 218 ? 12.550 20.241 -62.697 1.00 51.75 218 GLU A CA 1
ATOM 1518 C C . GLU A 1 218 ? 11.893 19.085 -61.930 1.00 51.75 218 GLU A C 1
ATOM 1520 O O . GLU A 1 218 ? 12.019 17.906 -62.259 1.00 51.75 218 GLU A O 1
ATOM 1525 N N . SER A 1 219 ? 11.189 19.455 -60.866 1.00 52.50 219 SER A N 1
ATOM 1526 C CA . SER A 1 219 ? 10.539 18.568 -59.907 1.00 52.50 219 SER A CA 1
ATOM 1527 C C . SER A 1 219 ? 9.412 17.727 -60.520 1.00 52.50 219 SER A C 1
ATOM 1529 O O . SER A 1 219 ? 8.503 18.291 -61.128 1.00 52.50 219 SER A O 1
ATOM 1531 N N . PRO A 1 220 ? 9.327 16.425 -60.199 1.00 53.19 220 PRO A N 1
ATOM 1532 C CA . PRO A 1 220 ? 8.053 15.728 -60.162 1.00 53.19 220 PRO A CA 1
ATOM 1533 C C . PRO A 1 220 ? 7.571 15.597 -58.713 1.00 53.19 220 PRO A C 1
ATOM 1535 O O . PRO A 1 220 ? 8.089 14.821 -57.906 1.00 53.19 220 PRO A O 1
ATOM 1538 N N . VAL A 1 221 ? 6.532 16.373 -58.401 1.00 57.81 221 VAL A N 1
ATOM 1539 C CA . VAL A 1 221 ? 5.640 16.154 -57.259 1.00 57.81 221 VAL A CA 1
ATOM 1540 C C . VAL A 1 221 ? 5.159 14.705 -57.314 1.00 57.81 221 VAL A C 1
ATOM 1542 O O . VAL A 1 221 ? 4.377 14.329 -58.183 1.00 57.81 221 VAL A O 1
ATOM 1545 N N . THR A 1 222 ? 5.649 13.877 -56.395 1.00 55.94 222 THR A N 1
ATOM 1546 C CA . THR A 1 222 ? 5.182 12.498 -56.242 1.00 55.94 222 THR A CA 1
ATOM 1547 C C . THR A 1 222 ? 4.159 12.484 -55.113 1.00 55.94 222 THR A C 1
ATOM 1549 O O . THR A 1 222 ? 4.503 12.409 -53.935 1.00 55.94 222 THR A O 1
ATOM 1552 N N . THR A 1 223 ? 2.882 12.621 -55.469 1.00 56.16 223 THR A N 1
ATOM 1553 C CA . THR A 1 223 ? 1.757 12.399 -54.556 1.00 56.16 223 THR A CA 1
ATOM 1554 C C . THR A 1 223 ? 1.673 10.912 -54.233 1.00 56.16 223 THR A C 1
ATOM 1556 O O . THR A 1 223 ? 1.319 10.106 -55.092 1.00 56.16 223 THR A O 1
ATOM 1559 N N . SER A 1 224 ? 2.008 10.538 -53.001 1.00 59.81 224 SER A N 1
ATOM 1560 C CA . SER A 1 224 ? 1.812 9.175 -52.510 1.00 59.81 224 SER A CA 1
ATOM 1561 C C . SER A 1 224 ? 0.336 8.975 -52.118 1.00 59.81 224 SER A C 1
ATOM 1563 O O . SER A 1 224 ? -0.147 9.704 -51.250 1.00 59.81 224 SER A O 1
ATOM 1565 N N . PRO A 1 225 ? -0.400 8.018 -52.717 1.00 66.75 225 PRO A N 1
ATOM 1566 C CA . PRO A 1 225 ? -1.838 7.828 -52.483 1.00 66.75 225 PRO A CA 1
ATOM 1567 C C . PRO A 1 225 ? -2.187 7.071 -51.185 1.00 66.75 225 PRO A C 1
ATOM 1569 O O . PRO A 1 225 ? -3.351 6.761 -50.959 1.00 66.75 225 PRO A O 1
ATOM 1572 N N . TRP A 1 226 ? -1.206 6.775 -50.325 1.00 60.19 226 TRP A N 1
ATOM 1573 C CA . TRP A 1 226 ? -1.393 5.999 -49.086 1.00 60.19 226 TRP A CA 1
ATOM 1574 C C . TRP A 1 226 ? -1.055 6.775 -47.805 1.00 60.19 226 TRP A C 1
ATOM 1576 O O . TRP A 1 226 ? -0.762 6.181 -46.767 1.00 60.19 226 TRP A O 1
ATOM 1586 N N . ALA A 1 227 ? -1.102 8.108 -47.849 1.00 54.44 227 ALA A N 1
ATOM 1587 C CA . ALA A 1 227 ? -1.052 8.907 -46.630 1.00 54.44 227 ALA A CA 1
ATOM 1588 C C . ALA A 1 227 ? -2.359 8.711 -45.842 1.00 54.44 227 ALA A C 1
ATOM 1590 O O . ALA A 1 227 ? -3.427 9.156 -46.260 1.00 54.44 227 ALA A O 1
ATOM 1591 N N . ALA A 1 228 ? -2.269 8.005 -44.713 1.00 55.78 228 ALA A N 1
ATOM 1592 C CA . ALA A 1 228 ? -3.359 7.883 -43.754 1.00 55.78 228 ALA A CA 1
ATOM 1593 C C . ALA A 1 228 ? -3.820 9.283 -43.296 1.00 55.78 228 ALA A C 1
ATOM 1595 O O . ALA A 1 228 ? -2.970 10.161 -43.111 1.00 55.78 228 ALA A O 1
ATOM 1596 N N . PRO A 1 229 ? -5.132 9.509 -43.101 1.00 57.28 229 PRO A N 1
ATOM 1597 C CA . PRO A 1 229 ? -5.641 10.794 -42.645 1.00 57.28 229 PRO A CA 1
ATOM 1598 C C . PRO A 1 229 ? -5.043 11.110 -41.272 1.00 57.28 229 PRO A C 1
ATOM 1600 O O . PRO A 1 229 ? -5.325 10.429 -40.287 1.00 57.28 229 PRO A O 1
ATOM 1603 N N . GLN A 1 230 ? -4.193 12.136 -41.209 1.00 57.06 230 GLN A N 1
ATOM 1604 C CA . GLN A 1 230 ? -3.827 12.746 -39.941 1.00 57.06 230 GLN A CA 1
ATOM 1605 C C . GLN A 1 230 ? -5.079 13.447 -39.416 1.00 57.06 230 GLN A C 1
ATOM 1607 O O . GLN A 1 230 ? -5.492 14.480 -39.938 1.00 57.06 230 GLN A O 1
ATOM 1612 N N . SER A 1 231 ? -5.714 12.838 -38.419 1.00 52.66 231 SER A N 1
ATOM 1613 C CA . SER A 1 231 ? -6.731 13.473 -37.592 1.00 52.66 231 SER A CA 1
ATOM 1614 C C . SER A 1 231 ? -6.109 14.704 -36.937 1.00 52.66 231 SER A C 1
ATOM 1616 O O . SER A 1 231 ? -5.306 14.604 -36.007 1.00 52.66 231 SER A O 1
ATOM 1618 N N . ALA A 1 232 ? -6.445 15.862 -37.495 1.00 53.84 232 ALA A N 1
ATOM 1619 C CA . ALA A 1 232 ? -6.155 17.173 -36.958 1.00 53.84 232 ALA A CA 1
ATOM 1620 C C . ALA A 1 232 ? -7.044 17.430 -35.732 1.00 53.84 232 ALA A C 1
ATOM 1622 O O . ALA A 1 232 ? -7.975 18.221 -35.795 1.00 53.84 232 ALA A O 1
ATOM 1623 N N . ASP A 1 233 ? -6.734 16.783 -34.610 1.00 48.00 233 ASP A N 1
ATOM 1624 C CA . ASP A 1 233 ? -7.166 17.251 -33.289 1.00 48.00 233 ASP A CA 1
ATOM 1625 C C . ASP A 1 233 ? -6.062 18.146 -32.727 1.00 48.00 233 ASP A C 1
ATOM 1627 O O . ASP A 1 233 ? -5.327 17.838 -31.787 1.00 48.00 233 ASP A O 1
ATOM 1631 N N . GLN A 1 234 ? -5.905 19.269 -33.419 1.00 46.78 234 GLN A N 1
ATOM 1632 C CA . GLN A 1 234 ? -5.083 20.391 -33.023 1.00 46.78 234 GLN A CA 1
ATOM 1633 C C . GLN A 1 234 ? -5.832 21.104 -31.895 1.00 46.78 234 GLN A C 1
ATOM 1635 O O . GLN A 1 234 ? -6.733 21.905 -32.131 1.00 46.78 234 GLN A O 1
ATOM 1640 N N . TYR A 1 235 ? -5.499 20.747 -30.655 1.00 45.03 235 TYR A N 1
ATOM 1641 C CA . TYR A 1 235 ? -6.000 21.428 -29.467 1.00 45.03 235 TYR A CA 1
ATOM 1642 C C . TYR A 1 235 ? -5.612 22.912 -29.525 1.00 45.03 235 TYR A C 1
ATOM 1644 O O . TYR A 1 235 ? -4.432 23.266 -29.456 1.00 45.03 235 TYR A O 1
ATOM 1652 N N . SER A 1 236 ? -6.625 23.769 -29.652 1.00 47.22 236 SER A N 1
ATOM 1653 C CA . SER A 1 236 ? -6.535 25.209 -29.424 1.00 47.22 236 SER A CA 1
ATOM 1654 C C . SER A 1 236 ? -6.068 25.495 -27.993 1.00 47.22 236 SER A C 1
ATOM 1656 O O . SER A 1 236 ? -6.661 24.960 -27.052 1.00 47.22 236 SER A O 1
ATOM 1658 N N . PRO A 1 237 ? -5.082 26.382 -27.784 1.00 53.22 237 PRO A N 1
ATOM 1659 C CA . PRO A 1 237 ? -4.896 27.028 -26.498 1.00 53.22 237 PRO A CA 1
ATOM 1660 C C . PRO A 1 237 ? -5.977 28.105 -26.379 1.00 53.22 237 PRO A C 1
ATOM 1662 O O . PRO A 1 237 ? -5.853 29.199 -26.918 1.00 53.22 237 PRO A O 1
ATOM 1665 N N . SER A 1 238 ? -7.091 27.766 -25.738 1.00 53.16 238 SER A N 1
ATOM 1666 C CA . SER A 1 238 ? -8.070 28.763 -25.321 1.00 53.16 238 SER A CA 1
ATOM 1667 C C . SER A 1 238 ? -7.503 29.554 -24.148 1.00 53.16 238 SER A C 1
ATOM 1669 O O . SER A 1 238 ? -7.366 29.032 -23.040 1.00 53.16 238 SER A O 1
ATOM 1671 N N . ASP A 1 239 ? -7.199 30.815 -24.432 1.00 54.69 239 ASP A N 1
ATOM 1672 C CA . ASP A 1 239 ? -7.142 31.911 -23.478 1.00 54.69 239 ASP A CA 1
ATOM 1673 C C . ASP A 1 239 ? -8.321 31.835 -22.494 1.00 54.69 239 ASP A C 1
ATOM 1675 O O . ASP A 1 239 ? -9.485 31.953 -22.878 1.00 54.69 239 ASP A O 1
ATOM 1679 N N . GLN A 1 240 ? -8.017 31.663 -21.209 1.00 47.56 240 GLN A N 1
ATOM 1680 C CA . GLN A 1 240 ? -8.924 31.991 -20.111 1.00 47.56 240 GLN A CA 1
ATOM 1681 C C . GLN A 1 240 ? -8.148 32.784 -19.060 1.00 47.56 240 GLN A C 1
ATOM 1683 O O . GLN A 1 240 ? -7.689 32.267 -18.047 1.00 47.56 240 GLN A O 1
ATOM 1688 N N . SER A 1 241 ? -8.010 34.078 -19.339 1.00 56.59 241 SER A N 1
ATOM 1689 C CA . SER A 1 241 ? -8.171 35.101 -18.309 1.00 56.59 241 SER A CA 1
ATOM 1690 C C . SER A 1 241 ? -9.665 35.431 -18.278 1.00 56.59 241 SER A C 1
ATOM 1692 O O . SER A 1 241 ? -10.247 35.650 -19.346 1.00 56.59 241 SER A O 1
ATOM 1694 N N . PRO A 1 242 ? -10.321 35.384 -17.107 1.00 53.09 242 PRO A N 1
ATOM 1695 C CA . PRO A 1 242 ? -10.671 36.668 -16.508 1.00 53.09 242 PRO A CA 1
ATOM 1696 C C . PRO A 1 242 ? -10.744 36.679 -14.968 1.00 53.09 242 PRO A C 1
ATOM 1698 O O . PRO A 1 242 ? -11.040 35.683 -14.317 1.00 53.09 242 PRO A O 1
ATOM 1701 N N . SER A 1 243 ? -10.627 37.902 -14.451 1.00 48.00 243 SER A N 1
ATOM 1702 C CA . SER A 1 243 ? -11.376 38.429 -13.304 1.00 48.00 243 SER A CA 1
ATOM 1703 C C . SER A 1 243 ? -10.951 38.000 -11.899 1.00 48.00 243 SER A C 1
ATOM 1705 O O . SER A 1 243 ? -11.436 37.026 -11.331 1.00 48.00 243 SER A O 1
ATOM 1707 N N . ASP A 1 244 ? -10.187 38.896 -11.276 1.00 52.44 244 ASP A N 1
ATOM 1708 C CA . ASP A 1 244 ? -10.547 39.439 -9.966 1.00 52.44 244 ASP A CA 1
ATOM 1709 C C . ASP A 1 244 ? -12.070 39.608 -9.833 1.00 52.44 244 ASP A C 1
ATOM 1711 O O . ASP A 1 244 ? -12.689 40.338 -10.611 1.00 52.44 244 ASP A O 1
ATOM 1715 N N . ALA A 1 245 ? -12.672 38.938 -8.855 1.00 52.03 245 ALA A N 1
ATOM 1716 C CA . ALA A 1 245 ? -13.922 39.349 -8.227 1.00 52.03 245 ALA A CA 1
ATOM 1717 C C . ALA A 1 245 ? -14.048 38.638 -6.873 1.00 52.03 245 ALA A C 1
ATOM 1719 O O . ALA A 1 245 ? -14.297 37.437 -6.801 1.00 52.03 245 ALA A O 1
ATOM 1720 N N . ASP A 1 246 ? -13.828 39.416 -5.816 1.00 51.31 246 ASP A N 1
ATOM 1721 C CA . ASP A 1 246 ? -14.572 39.377 -4.558 1.00 51.31 246 ASP A CA 1
ATOM 1722 C C . ASP A 1 246 ? -15.159 38.024 -4.122 1.00 51.31 246 ASP A C 1
ATOM 1724 O O . ASP A 1 246 ? -16.300 37.677 -4.427 1.00 51.31 246 ASP A O 1
ATOM 1728 N N . GLN A 1 247 ? -14.431 37.327 -3.251 1.00 51.06 247 GLN A N 1
ATOM 1729 C CA . GLN A 1 247 ? -15.055 36.501 -2.216 1.00 51.06 247 GLN A CA 1
ATOM 1730 C C . GLN A 1 247 ? -14.502 36.888 -0.848 1.00 51.06 247 GLN A C 1
ATOM 1732 O O . GLN A 1 247 ? -13.919 36.088 -0.120 1.00 51.06 247 GLN A O 1
ATOM 1737 N N . ASN A 1 248 ? -14.718 38.152 -0.483 1.00 50.38 248 ASN A N 1
ATOM 1738 C CA . ASN A 1 248 ? -14.705 38.577 0.908 1.00 50.38 248 ASN A CA 1
ATOM 1739 C C . ASN A 1 248 ? -15.994 38.063 1.575 1.00 50.38 248 ASN A C 1
ATOM 1741 O O . ASN A 1 248 ? -16.961 38.798 1.782 1.00 50.38 248 ASN A O 1
ATOM 1745 N N . VAL A 1 249 ? -16.045 36.754 1.836 1.00 51.16 249 VAL A N 1
ATOM 1746 C CA . VAL A 1 249 ? -17.101 36.1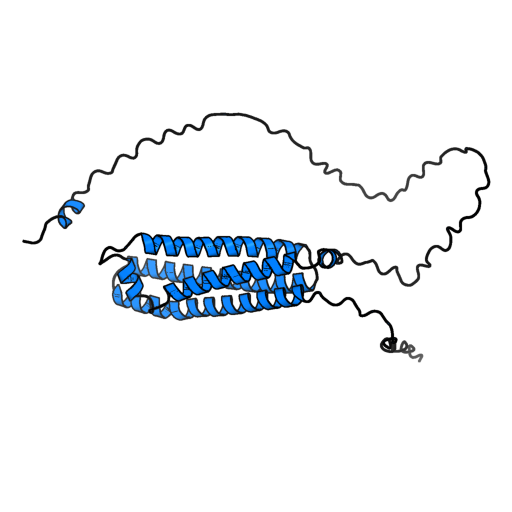47 2.647 1.00 51.16 249 VAL A CA 1
ATOM 1747 C C . VAL A 1 249 ? -16.810 36.523 4.093 1.00 51.16 249 VAL A C 1
ATOM 1749 O O . VAL A 1 249 ? -16.034 35.874 4.791 1.00 51.16 249 VAL A O 1
ATOM 1752 N N . VAL A 1 250 ? -17.437 37.608 4.541 1.00 56.50 250 VAL A N 1
ATOM 1753 C CA . VAL A 1 250 ? -17.592 37.915 5.961 1.00 56.50 250 VAL A CA 1
ATOM 1754 C C . VAL A 1 250 ? -18.379 36.760 6.574 1.00 56.50 250 VAL A C 1
ATOM 1756 O O . VAL A 1 250 ? -19.599 36.681 6.438 1.00 56.50 250 VAL A O 1
ATOM 1759 N N . HIS A 1 251 ? -17.679 35.830 7.222 1.00 53.56 251 HIS A N 1
ATOM 1760 C CA . HIS A 1 251 ? -18.323 34.863 8.097 1.00 53.56 251 HIS A CA 1
ATOM 1761 C C . HIS A 1 251 ? -19.035 35.643 9.213 1.00 53.56 251 HIS A C 1
ATOM 1763 O O . HIS A 1 251 ? -18.365 36.373 9.951 1.00 53.56 251 HIS A O 1
ATOM 1769 N N . PRO A 1 252 ? -20.370 35.534 9.363 1.00 62.59 252 PRO A N 1
ATOM 1770 C CA . PRO A 1 252 ? -21.025 36.058 10.549 1.00 62.59 252 PRO A CA 1
ATOM 1771 C C . PRO A 1 252 ? -20.407 35.364 11.764 1.00 62.59 252 PRO A C 1
ATOM 1773 O O . PRO A 1 252 ? -20.230 34.144 11.764 1.00 62.59 252 PRO A O 1
ATOM 1776 N N . ALA A 1 253 ? -20.034 36.150 12.776 1.00 57.91 253 ALA A N 1
ATOM 1777 C CA . ALA A 1 253 ? -19.524 35.630 14.035 1.00 57.91 253 ALA A CA 1
ATOM 1778 C C . ALA A 1 253 ? -20.479 34.541 14.536 1.00 57.91 253 ALA A C 1
ATOM 1780 O O . ALA A 1 253 ? -21.666 34.803 14.741 1.00 57.91 253 ALA A O 1
ATOM 1781 N N . ALA A 1 254 ? -19.963 33.319 14.677 1.00 58.25 254 ALA A N 1
ATOM 1782 C CA . ALA A 1 254 ? -20.711 32.198 15.213 1.00 58.25 254 ALA A CA 1
ATOM 1783 C C . ALA A 1 254 ? -21.308 32.624 16.559 1.00 58.25 254 ALA A C 1
ATOM 1785 O O . ALA A 1 254 ? -20.581 32.871 17.525 1.00 58.25 254 ALA A O 1
ATOM 1786 N N . GLN A 1 255 ? -22.634 32.765 16.604 1.00 59.91 255 GLN A N 1
ATOM 1787 C CA . GLN A 1 255 ? -23.353 32.960 17.852 1.00 59.91 255 GLN A CA 1
ATOM 1788 C C . GLN A 1 255 ? -23.040 31.758 18.736 1.00 59.91 255 GLN A C 1
ATOM 1790 O O . GLN A 1 255 ? -23.420 30.629 18.430 1.00 59.91 255 GLN A O 1
ATOM 1795 N N . LYS A 1 256 ? -22.300 32.016 19.817 1.00 68.12 256 LYS A N 1
ATOM 1796 C CA . LYS A 1 256 ? -22.054 31.051 20.882 1.00 68.12 256 LYS A CA 1
ATOM 1797 C C . LYS A 1 256 ? -23.422 30.514 21.331 1.00 68.12 256 LYS A C 1
ATOM 1799 O O . LYS A 1 256 ? -24.249 31.328 21.749 1.00 68.12 256 LYS A O 1
ATOM 1804 N N . PRO A 1 257 ? -23.691 29.201 21.213 1.00 71.25 257 PRO A N 1
ATOM 1805 C CA . PRO A 1 257 ? -24.940 28.625 21.686 1.00 71.25 257 PRO A CA 1
ATOM 1806 C C . PRO A 1 257 ? -25.137 29.004 23.152 1.00 71.25 257 PRO A C 1
ATOM 1808 O O . PRO A 1 257 ? -24.191 28.925 23.942 1.00 71.25 257 PRO A O 1
ATOM 1811 N N . ALA A 1 258 ? -26.339 29.465 23.498 1.00 76.56 258 ALA A N 1
ATOM 1812 C CA . ALA A 1 258 ? -26.692 29.690 24.891 1.00 76.56 258 ALA A CA 1
ATOM 1813 C C . ALA A 1 258 ? -26.477 28.374 25.667 1.00 76.56 258 ALA A C 1
ATOM 1815 O O . ALA A 1 258 ? -26.847 27.316 25.144 1.00 76.56 258 ALA A O 1
ATOM 1816 N N . PRO A 1 259 ? -25.850 28.422 26.857 1.00 75.19 259 PRO A N 1
ATOM 1817 C CA . PRO A 1 259 ? -25.621 27.235 27.673 1.00 75.19 259 PRO A CA 1
ATOM 1818 C C . PRO A 1 259 ? -26.959 26.555 27.945 1.00 75.19 259 PRO A C 1
ATOM 1820 O O . PRO A 1 259 ? -27.952 27.226 28.249 1.00 75.19 259 PRO A O 1
ATOM 1823 N N . ARG A 1 260 ? -27.002 25.236 27.761 1.00 75.94 260 ARG A N 1
ATOM 1824 C CA . ARG A 1 260 ? -28.228 24.485 27.988 1.00 75.94 260 ARG A CA 1
ATOM 1825 C C . ARG A 1 260 ? -28.370 24.239 29.493 1.00 75.94 260 ARG A C 1
ATOM 1827 O O . ARG A 1 260 ? -27.360 24.065 30.173 1.00 75.94 260 ARG A O 1
ATOM 1834 N N . PRO A 1 261 ? -29.594 24.229 30.042 1.00 75.00 261 PRO A N 1
ATOM 1835 C CA . PRO A 1 261 ? -29.810 24.035 31.477 1.00 75.00 261 PRO A CA 1
ATOM 1836 C C . PRO A 1 261 ? -29.265 22.694 32.002 1.00 75.00 261 PRO A C 1
ATOM 1838 O O . PRO A 1 261 ? -28.984 22.577 33.191 1.00 75.00 261 PRO A O 1
ATOM 1841 N N . GLU A 1 262 ? -29.054 21.694 31.140 1.00 72.38 262 GLU A N 1
ATOM 1842 C CA . GLU A 1 262 ? -28.370 20.450 31.513 1.00 72.38 262 GLU A CA 1
ATOM 1843 C C . GLU A 1 262 ? -26.872 20.609 31.856 1.00 72.38 262 GLU A C 1
ATOM 1845 O O . GLU A 1 262 ? -26.335 19.791 32.607 1.00 72.38 262 GLU A O 1
ATOM 1850 N N . ASP A 1 263 ? -26.205 21.670 31.389 1.00 65.75 263 ASP A N 1
ATOM 1851 C CA . ASP A 1 263 ? -24.770 21.900 31.619 1.00 65.75 263 ASP A CA 1
ATOM 1852 C C . ASP A 1 263 ? -24.482 22.405 33.054 1.00 65.75 263 ASP A C 1
ATOM 1854 O O . ASP A 1 263 ? -23.373 22.262 33.576 1.00 65.75 263 ASP A O 1
ATOM 1858 N N . GLU A 1 264 ? -25.492 22.957 33.739 1.00 68.50 264 GLU A N 1
ATOM 1859 C CA . GLU A 1 264 ? -25.380 23.469 35.114 1.00 68.50 264 GLU A CA 1
ATOM 1860 C C . GLU A 1 264 ? -25.330 22.359 36.176 1.00 68.50 264 GLU A C 1
ATOM 1862 O O . GLU A 1 264 ? -24.839 22.580 37.287 1.00 68.50 264 GLU A O 1
ATOM 1867 N N . PHE A 1 265 ? -25.801 21.150 35.853 1.00 67.12 265 PHE A N 1
ATOM 1868 C CA . PHE A 1 265 ? -25.937 20.077 36.842 1.00 67.12 265 PHE A CA 1
ATOM 1869 C C . PHE A 1 265 ? -24.593 19.445 37.236 1.00 67.12 265 PHE A C 1
ATOM 1871 O O . PHE A 1 265 ? -24.440 18.961 38.356 1.00 67.12 265 PHE A O 1
ATOM 1878 N N . TRP A 1 266 ? -23.595 19.503 36.352 1.00 67.75 266 TRP A N 1
ATOM 1879 C CA . TRP A 1 266 ? -22.286 18.870 36.557 1.00 67.75 266 TRP A CA 1
ATOM 1880 C C . TRP A 1 266 ? -21.258 19.760 37.264 1.00 67.75 266 TRP A C 1
ATOM 1882 O O . TRP A 1 266 ? -20.193 19.284 37.643 1.00 67.75 266 TRP A O 1
ATOM 1892 N N . SER A 1 267 ? -21.566 21.043 37.470 1.00 67.25 267 SER A N 1
ATOM 1893 C CA . SER A 1 267 ? -20.608 22.020 38.010 1.00 67.25 267 SER A CA 1
ATOM 1894 C C . SER 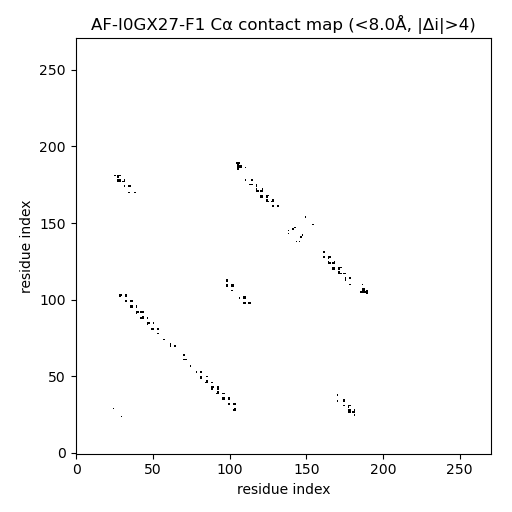A 1 267 ? -20.668 22.186 39.533 1.00 67.25 267 SER A C 1
ATOM 1896 O O . SER A 1 267 ? -19.963 23.033 40.081 1.00 67.25 267 SER A O 1
ATOM 1898 N N . ARG A 1 268 ? -21.512 21.427 40.243 1.00 68.94 268 ARG A N 1
ATOM 1899 C CA . ARG A 1 268 ? -21.610 21.533 41.705 1.00 68.94 268 ARG A CA 1
ATOM 1900 C C . ARG A 1 268 ? -20.569 20.634 42.382 1.00 68.94 268 ARG A C 1
ATOM 1902 O O . ARG A 1 268 ? -20.615 19.423 42.172 1.00 68.94 268 ARG A O 1
ATOM 1909 N N . PRO A 1 269 ? -19.664 21.188 43.212 1.00 62.38 269 PRO A N 1
ATOM 1910 C CA . PRO A 1 269 ? -18.825 20.385 44.090 1.00 62.38 269 PRO A CA 1
ATOM 1911 C C . PRO A 1 269 ? -19.727 19.574 45.021 1.00 62.38 269 PRO A C 1
ATOM 1913 O O . PRO A 1 269 ? -20.645 20.127 45.626 1.00 62.38 269 PRO A O 1
ATOM 1916 N N . SER A 1 270 ? -19.487 18.270 45.113 1.00 68.88 270 SER A N 1
ATOM 1917 C CA . SER A 1 270 ? -20.073 17.433 46.155 1.00 68.88 270 SER A CA 1
ATOM 1918 C C . SER A 1 270 ? -19.523 17.889 47.507 1.00 68.88 270 SER A C 1
ATOM 1920 O O . SER A 1 270 ? -18.325 17.725 47.752 1.00 68.88 270 SER A O 1
ATOM 1922 N N . GLU A 1 271 ? -20.377 18.507 48.326 1.00 63.84 271 GLU A N 1
ATOM 1923 C CA . GLU A 1 271 ? -20.114 18.754 49.752 1.00 63.84 271 GLU A CA 1
ATOM 1924 C C . GLU A 1 271 ? -20.020 17.446 50.547 1.00 63.84 271 GLU A C 1
ATOM 1926 O O . GLU A 1 271 ? -20.761 16.488 50.213 1.00 63.84 271 GLU A O 1
#

Foldseek 3Di:
DDDDPDPPPPDDPDPPVPDDPPPDDPVLLVVLLVLLLVVLVVLLVVLVVLVVCLVVLLVVLCVVVPPDPVSVVVNVVSVVVSVVSNVVSVVSSVLSNVLSVCSVLLAPVSLVVLLVVLVVLLVVLVVVLVVLVVVVVPDPDPPDPVVVVCVSDDPCPSVVSNVVSVVSNVSSVSSNVSSVPPPNVSSVCSPDPPPPPVPPDDPPDPDVDDDDDDDDDDDDPDDDPPPDDDPPPPDDPDDDDDDDDDPPPPDDPPDDPDDDPVVVVPPDPDD

Mean predicted aligned error: 16.45 Å

Solvent-accessible surface area (backbone atoms only — not comparable to full-atom values): 17079 Å² total; per-residue (Å²): 136,84,77,79,79,76,74,79,80,75,71,77,80,74,80,60,92,79,64,74,81,68,90,73,76,60,65,46,57,57,51,36,34,50,48,40,48,52,50,30,52,52,51,48,53,52,46,52,49,54,60,66,48,45,63,60,55,50,51,54,53,48,71,76,44,72,90,43,72,68,53,55,54,49,50,50,49,53,52,50,50,52,52,52,51,46,52,52,51,51,52,51,32,53,47,34,53,51,37,37,54,30,49,76,63,24,34,52,65,33,50,53,53,49,45,53,49,25,52,51,47,36,52,53,26,52,51,52,53,49,51,53,50,52,58,68,71,70,64,89,56,92,87,39,74,65,58,60,48,55,70,72,42,66,89,58,54,68,58,48,52,51,50,50,34,52,52,49,30,53,50,30,51,51,40,44,50,34,59,68,70,40,64,67,67,60,37,63,57,69,64,67,76,69,72,73,60,96,80,68,73,74,84,84,73,86,68,91,68,81,82,80,92,75,80,97,75,81,86,79,87,78,82,69,93,76,71,73,85,78,79,80,80,74,80,75,88,75,87,79,83,82,76,94,72,88,81,85,73,78,74,74,79,79,76,76,74,77,84,56,80,76,66,64,71,78,72,63,81,85,127

Organism: Actinoplanes missouriensis (strain ATCC 14538 / DSM 43046 / CBS 188.64 / JCM 3121 / NBRC 102363 / NCIMB 12654 / NRRL B-3342 / UNCC 431) (NCBI:txid512565)

Radius of gyration: 34.1 Å; Cα contacts (8 Å, |Δi|>4): 105; chains: 1; bounding box: 63×82×114 Å

Secondary structure (DSSP, 8-state):
-PPPPPPP--------TTPPPP-PPPHHHHHHHHHHHHHHHHHHHHHHHHHHHHHHHHHHHHHHHTT-HHHHHHHHHHHHHHHHHHHHHHHHHHHHHHHHHHHHTT-HHHHHHHHHHHHHHHHHHHHHHHHHHHHHHH--STT-HHHHHHHHSPTTHHHHHHHHHHHHHHHHHHHHHHHHHS-HHHHHTTS------TT-------------------------TT------------------------PPP--PPPPPGGGGGGG----

Nearest PDB structures (foldseek):
  2fic-assembly3_B  TM=2.750E-01  e=3.204E+00  Homo sapiens